Protein AF-A0A1V5P672-F1 (afdb_monomer_lite)

pLDDT: mean 89.92, std 11.61, range [42.56, 98.62]

Structure (mmCIF, N/CA/C/O backbone):
data_AF-A0A1V5P672-F1
#
_entry.id   AF-A0A1V5P672-F1
#
loop_
_atom_site.group_PDB
_atom_site.id
_atom_site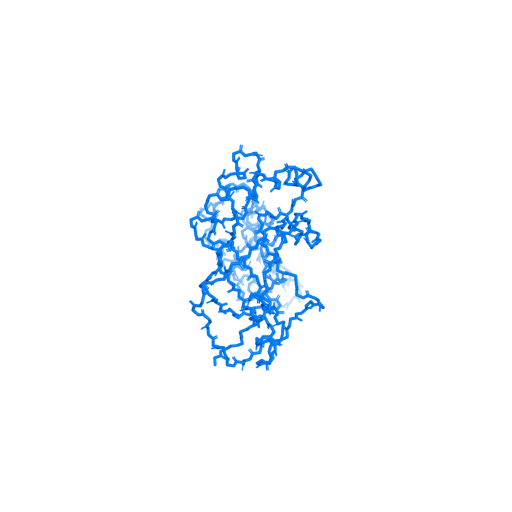.type_symbol
_atom_site.label_atom_id
_atom_site.label_alt_id
_atom_site.label_comp_id
_atom_site.label_asym_id
_atom_site.label_entity_id
_atom_site.label_seq_id
_atom_site.pdbx_PDB_ins_code
_atom_site.Cartn_x
_atom_site.Cartn_y
_atom_site.Cartn_z
_atom_site.occupancy
_atom_site.B_iso_or_equiv
_atom_site.auth_seq_id
_atom_site.auth_comp_id
_atom_site.auth_asym_id
_atom_site.auth_atom_id
_atom_site.pdbx_PDB_model_num
ATOM 1 N N . MET A 1 1 ? -20.962 0.393 -15.134 1.00 49.97 1 MET A N 1
ATOM 2 C CA . MET A 1 1 ? -19.644 0.880 -14.683 1.00 49.97 1 MET A CA 1
ATOM 3 C C . MET A 1 1 ? -18.644 -0.230 -14.950 1.00 49.97 1 MET A C 1
ATOM 5 O O . MET A 1 1 ? -19.051 -1.388 -14.843 1.00 49.97 1 MET A O 1
ATOM 9 N N . PRO A 1 2 ? -17.418 0.098 -15.375 1.00 63.59 2 PRO A N 1
ATOM 10 C CA . PRO A 1 2 ? -16.364 -0.897 -15.557 1.00 63.59 2 PRO A CA 1
ATOM 11 C C . PRO A 1 2 ? -16.120 -1.690 -14.263 1.00 63.59 2 PRO A C 1
ATOM 13 O O . PRO A 1 2 ? -16.612 -1.315 -13.194 1.00 63.59 2 PRO A O 1
ATOM 16 N N . GLY A 1 3 ? -15.475 -2.848 -14.391 1.00 71.88 3 GLY A N 1
ATOM 17 C CA . GLY A 1 3 ? -15.297 -3.801 -13.298 1.00 71.88 3 GLY A CA 1
ATOM 18 C C . GLY A 1 3 ? -14.615 -3.161 -12.094 1.00 71.88 3 GLY A C 1
ATOM 19 O O . GLY A 1 3 ? -13.577 -2.541 -12.256 1.00 71.88 3 GLY A O 1
ATOM 20 N N . GLN A 1 4 ? -15.192 -3.283 -10.899 1.00 82.50 4 GLN A N 1
ATOM 21 C CA . GLN A 1 4 ? -14.662 -2.675 -9.670 1.00 82.50 4 GLN A CA 1
ATOM 22 C C . GLN A 1 4 ? -14.189 -3.771 -8.718 1.00 82.50 4 GLN A C 1
ATOM 24 O O . GLN A 1 4 ? -14.826 -4.069 -7.710 1.00 82.50 4 GLN A O 1
ATOM 29 N N . GLY A 1 5 ? -13.095 -4.434 -9.080 1.00 89.00 5 GLY A N 1
ATOM 30 C CA . GLY A 1 5 ? -12.529 -5.534 -8.306 1.00 89.00 5 GLY A CA 1
ATOM 31 C C . GLY A 1 5 ? -11.848 -5.101 -7.009 1.00 89.00 5 GLY A C 1
ATOM 32 O O . GLY A 1 5 ? -11.608 -5.946 -6.151 1.00 89.00 5 GLY A O 1
ATOM 33 N N . TYR A 1 6 ? -11.531 -3.817 -6.835 1.00 91.94 6 TYR A N 1
ATOM 34 C CA . TYR A 1 6 ? -10.855 -3.316 -5.643 1.00 91.94 6 TYR A CA 1
ATOM 35 C C . TYR A 1 6 ? -11.743 -2.348 -4.879 1.00 91.94 6 TYR A C 1
ATOM 37 O O . TYR A 1 6 ? -12.205 -1.369 -5.453 1.00 91.94 6 TYR A O 1
ATOM 45 N N . ILE A 1 7 ? -11.963 -2.586 -3.585 1.00 95.06 7 ILE A N 1
ATOM 46 C CA . ILE A 1 7 ? -12.689 -1.655 -2.710 1.00 95.06 7 ILE A CA 1
ATOM 47 C C . ILE A 1 7 ? -11.913 -1.499 -1.413 1.00 95.06 7 ILE A C 1
ATOM 49 O O . ILE A 1 7 ? -11.515 -2.495 -0.806 1.00 95.06 7 ILE A O 1
ATOM 53 N N . ALA A 1 8 ? -11.722 -0.262 -0.962 1.00 96.19 8 ALA A N 1
ATOM 54 C CA . ALA A 1 8 ? -10.964 0.036 0.246 1.00 96.19 8 ALA A CA 1
ATOM 55 C C . ALA A 1 8 ? -11.477 1.286 0.977 1.00 96.19 8 ALA A C 1
ATOM 57 O O . ALA A 1 8 ? -12.165 2.135 0.410 1.00 96.19 8 ALA A O 1
ATOM 58 N N . LEU A 1 9 ? -11.102 1.407 2.253 1.00 97.88 9 LEU A N 1
ATOM 59 C CA . LEU A 1 9 ? -11.299 2.597 3.085 1.00 97.88 9 LEU A CA 1
ATOM 60 C C . LEU A 1 9 ? -9.962 3.289 3.338 1.00 97.88 9 LEU A C 1
ATOM 62 O O . LEU A 1 9 ? -8.970 2.627 3.642 1.00 97.88 9 LEU A O 1
ATOM 66 N N . LYS A 1 10 ? -9.929 4.622 3.296 1.00 97.75 10 LYS A N 1
ATOM 67 C CA . LYS A 1 10 ? -8.733 5.386 3.673 1.00 97.75 10 LYS A CA 1
ATOM 68 C C . LYS A 1 10 ? -8.661 5.581 5.180 1.00 97.75 10 LYS A C 1
ATOM 70 O O . LYS A 1 10 ? -9.678 5.827 5.827 1.00 97.75 10 LYS A O 1
ATOM 75 N N . LEU A 1 11 ? -7.448 5.536 5.725 1.00 98.38 11 LEU A N 1
ATOM 76 C CA . LEU A 1 11 ? -7.206 6.039 7.074 1.00 98.38 11 LEU A CA 1
ATOM 77 C C . LEU A 1 11 ? -7.380 7.566 7.080 1.00 98.38 11 LEU A C 1
ATOM 79 O O . LEU A 1 11 ? -7.003 8.248 6.122 1.00 98.38 11 LEU A O 1
ATOM 83 N N . ASN A 1 12 ? -7.926 8.121 8.162 1.00 97.75 12 ASN A N 1
ATOM 84 C CA . ASN A 1 12 ? -7.982 9.564 8.357 1.00 97.75 12 ASN A CA 1
ATOM 85 C C . ASN A 1 12 ? -6.589 10.189 8.156 1.00 97.75 12 ASN A C 1
ATOM 87 O O . ASN A 1 12 ? -5.623 9.793 8.806 1.00 97.75 12 ASN A O 1
ATOM 91 N N . LEU A 1 13 ? -6.484 11.190 7.277 1.00 96.94 13 LEU A N 1
ATOM 92 C CA . LEU A 1 13 ? -5.189 11.726 6.846 1.00 96.94 13 LEU A CA 1
ATOM 93 C C . LEU A 1 13 ? -4.355 12.310 7.998 1.00 96.94 13 LEU A C 1
ATOM 95 O O . LEU A 1 13 ? -3.130 12.215 7.973 1.00 96.94 13 LEU A O 1
ATOM 99 N N . SER A 1 14 ? -4.994 12.901 9.013 1.00 97.81 14 SER A N 1
ATOM 100 C CA . SER A 1 14 ? -4.284 13.415 10.190 1.00 97.81 14 SER A CA 1
ATOM 101 C C . SER A 1 14 ? -3.691 12.270 11.014 1.00 97.81 14 SER A C 1
ATOM 103 O O . SER A 1 14 ? -2.517 12.330 11.380 1.00 97.81 14 SER A O 1
ATOM 105 N N . GLN A 1 15 ? -4.451 11.187 11.216 1.00 98.38 15 GLN A N 1
ATOM 106 C CA . GLN A 1 15 ? -3.941 9.986 11.884 1.00 98.38 15 GLN A CA 1
ATOM 107 C C . GLN A 1 15 ? -2.844 9.295 11.069 1.00 98.38 15 GLN A C 1
ATOM 109 O O . GLN A 1 15 ? -1.840 8.886 11.642 1.00 98.38 15 GLN A O 1
ATOM 114 N N . ALA A 1 16 ? -2.993 9.214 9.744 1.00 98.38 16 ALA A N 1
ATOM 115 C CA . ALA A 1 16 ? -1.988 8.633 8.858 1.00 98.38 16 ALA A CA 1
ATOM 116 C C . ALA A 1 16 ? -0.650 9.388 8.938 1.00 98.38 16 ALA A C 1
ATOM 118 O O . ALA A 1 16 ? 0.400 8.766 9.090 1.00 98.38 16 ALA A O 1
ATOM 119 N N . LYS A 1 17 ? -0.688 10.730 8.913 1.00 98.50 17 LYS A N 1
ATOM 120 C CA . LYS A 1 17 ? 0.502 11.579 9.096 1.00 98.50 17 LYS A CA 1
ATOM 121 C C . LYS A 1 17 ? 1.123 11.388 10.478 1.00 98.50 17 LYS A C 1
ATOM 123 O O . LYS A 1 17 ? 2.316 11.126 10.573 1.00 98.50 17 LYS A O 1
ATOM 128 N N . ALA A 1 18 ? 0.314 11.435 11.537 1.00 98.56 18 ALA A N 1
ATOM 129 C CA . ALA A 1 18 ? 0.802 11.250 12.902 1.00 98.56 18 ALA A CA 1
ATOM 130 C C . ALA A 1 18 ? 1.446 9.868 13.114 1.00 98.56 18 ALA A C 1
ATOM 132 O O . ALA A 1 18 ? 2.481 9.767 13.773 1.00 98.56 18 ALA A O 1
ATOM 133 N N . LEU A 1 19 ? 0.860 8.808 12.545 1.00 98.62 19 LEU A N 1
ATOM 134 C CA . LEU A 1 19 ? 1.405 7.453 12.615 1.00 98.62 19 LEU A CA 1
ATOM 135 C C . LEU A 1 19 ? 2.725 7.359 11.850 1.00 98.62 19 LEU A C 1
ATOM 137 O O . LEU A 1 19 ? 3.704 6.848 12.389 1.00 98.62 19 LEU A O 1
ATOM 141 N N . HIS A 1 20 ? 2.765 7.881 10.624 1.00 98.56 20 HIS A N 1
ATOM 142 C CA . HIS A 1 20 ? 3.980 7.927 9.820 1.00 98.56 20 HIS A CA 1
ATOM 143 C C . HIS A 1 20 ? 5.114 8.662 10.552 1.00 98.56 20 HIS A C 1
ATOM 145 O O . HIS A 1 20 ? 6.205 8.115 10.700 1.00 98.56 20 HIS A O 1
ATOM 151 N N . ASP A 1 21 ? 4.847 9.857 11.084 1.00 98.44 21 ASP A N 1
ATOM 152 C CA . ASP A 1 21 ? 5.838 10.663 11.804 1.00 98.44 21 ASP A CA 1
ATOM 153 C C . ASP A 1 21 ? 6.314 9.981 13.088 1.00 98.44 21 ASP A C 1
ATOM 155 O O . ASP A 1 21 ? 7.500 10.026 13.420 1.00 98.44 21 ASP A O 1
ATOM 159 N N . PHE A 1 22 ? 5.403 9.329 13.816 1.00 98.56 22 PHE A N 1
ATOM 160 C CA . PHE A 1 22 ? 5.758 8.531 14.984 1.00 98.56 22 PHE A CA 1
ATOM 161 C C . PHE A 1 22 ? 6.713 7.395 14.605 1.00 98.56 22 PHE A C 1
ATOM 163 O O . PHE A 1 22 ? 7.740 7.222 15.261 1.00 98.56 22 PHE A O 1
ATOM 170 N N . LEU A 1 23 ? 6.419 6.645 13.543 1.00 98.25 23 LEU A N 1
ATOM 171 C CA . LEU A 1 23 ? 7.278 5.552 13.085 1.00 98.25 23 LEU A CA 1
ATOM 172 C C . LEU A 1 23 ? 8.631 6.075 12.579 1.00 98.25 23 LEU A C 1
ATOM 174 O O . LEU A 1 23 ? 9.671 5.543 12.964 1.00 98.25 23 LEU A O 1
ATOM 178 N N . ALA A 1 24 ? 8.650 7.162 11.810 1.00 97.31 24 ALA A N 1
ATOM 179 C CA . ALA A 1 24 ? 9.889 7.784 11.344 1.00 97.31 24 ALA A CA 1
ATOM 180 C C . ALA A 1 24 ? 10.785 8.226 12.518 1.00 97.31 24 ALA A C 1
ATOM 182 O O . ALA A 1 24 ? 11.977 7.921 12.539 1.00 97.31 24 ALA A O 1
ATOM 183 N N . LYS A 1 25 ? 10.205 8.847 13.557 1.00 97.94 25 LYS A N 1
ATOM 184 C CA . LYS A 1 25 ? 10.915 9.219 14.800 1.00 97.94 25 LYS A CA 1
ATOM 185 C C . LYS A 1 25 ? 11.451 8.021 15.588 1.00 97.94 25 LYS A C 1
ATOM 187 O O . LYS A 1 25 ? 12.353 8.189 16.400 1.00 97.94 25 LYS A O 1
ATOM 192 N N . ASN A 1 26 ? 10.903 6.829 15.363 1.00 97.31 26 ASN A N 1
ATOM 193 C CA . ASN A 1 26 ? 11.385 5.574 15.940 1.00 97.31 26 ASN A CA 1
ATOM 194 C C . ASN A 1 26 ? 12.272 4.786 14.950 1.00 97.31 26 ASN A C 1
ATOM 196 O O . ASN A 1 26 ? 12.390 3.568 15.068 1.00 97.31 26 ASN A O 1
ATOM 200 N N . ASN A 1 27 ? 12.920 5.479 14.004 1.00 95.62 27 ASN A N 1
ATOM 201 C CA . ASN A 1 27 ? 13.921 4.946 13.071 1.00 95.62 27 ASN A CA 1
ATOM 202 C C . ASN A 1 27 ? 13.400 3.890 12.082 1.00 95.62 27 ASN A C 1
ATOM 204 O O . ASN A 1 27 ? 14.163 3.041 11.621 1.00 95.62 27 ASN A O 1
ATOM 208 N N . PHE A 1 28 ? 12.115 3.937 11.721 1.00 95.62 28 PHE A N 1
ATOM 209 C CA . PHE A 1 28 ? 11.607 3.143 10.604 1.00 95.62 28 PHE A CA 1
ATOM 210 C C . PHE A 1 28 ? 11.793 3.882 9.274 1.00 95.62 28 PHE A C 1
ATOM 212 O O . PHE A 1 28 ? 11.445 5.053 9.142 1.00 95.62 28 PHE A O 1
ATOM 219 N N . SER A 1 29 ? 12.298 3.168 8.269 1.00 91.75 29 SER A N 1
ATOM 220 C CA . SER A 1 29 ? 12.437 3.633 6.884 1.00 91.75 29 SER A CA 1
ATOM 221 C C . SER A 1 29 ? 11.493 2.877 5.942 1.00 91.75 29 SER A C 1
ATOM 223 O O . SER A 1 29 ? 10.899 1.866 6.330 1.00 91.75 29 SER A O 1
ATOM 225 N N . ASN A 1 30 ? 11.363 3.330 4.689 1.00 89.06 30 ASN A N 1
ATOM 226 C CA . ASN A 1 30 ? 10.496 2.721 3.663 1.00 89.06 30 ASN A CA 1
ATOM 227 C C . ASN A 1 30 ? 9.037 2.549 4.130 1.00 89.06 30 ASN A C 1
ATOM 229 O O . ASN A 1 30 ? 8.396 1.525 3.878 1.00 89.06 30 ASN A O 1
ATOM 233 N N . LEU A 1 31 ? 8.541 3.544 4.867 1.00 94.50 31 LEU A N 1
ATOM 234 C CA . LEU A 1 31 ? 7.163 3.602 5.335 1.00 94.50 31 LEU A CA 1
ATOM 235 C C . LEU A 1 31 ? 6.214 3.871 4.165 1.00 94.50 31 LEU A C 1
ATOM 237 O O . LEU A 1 31 ? 6.568 4.526 3.183 1.00 94.50 31 LEU A O 1
ATOM 241 N N . ILE A 1 32 ? 4.988 3.371 4.279 1.00 92.62 32 ILE A N 1
ATOM 242 C CA . ILE A 1 32 ? 3.922 3.699 3.336 1.00 92.62 32 ILE A CA 1
ATOM 243 C C . ILE A 1 32 ? 3.535 5.164 3.540 1.00 92.62 32 ILE A C 1
ATOM 245 O O . ILE A 1 32 ? 3.297 5.596 4.666 1.00 92.62 32 ILE A O 1
ATOM 249 N N . ALA A 1 33 ? 3.467 5.921 2.445 1.00 93.81 33 ALA A N 1
ATOM 250 C CA . ALA A 1 33 ? 3.095 7.328 2.495 1.00 93.81 33 ALA A CA 1
ATOM 251 C C . ALA A 1 33 ? 1.674 7.510 3.079 1.00 93.81 33 ALA A C 1
ATOM 253 O O . ALA A 1 33 ? 0.786 6.709 2.755 1.00 93.81 33 ALA A O 1
ATOM 254 N N . PRO A 1 34 ? 1.421 8.540 3.912 1.00 96.38 34 PRO A N 1
ATOM 255 C CA . PRO A 1 34 ? 0.139 8.728 4.598 1.00 96.38 34 PRO A CA 1
ATOM 256 C C . PRO A 1 34 ? -1.102 8.662 3.693 1.00 96.38 34 PRO A C 1
ATOM 258 O O . PRO A 1 34 ? -2.104 8.049 4.048 1.00 96.38 34 PRO A O 1
ATOM 261 N N . GLU A 1 35 ? -1.044 9.246 2.498 1.00 93.81 35 GLU A N 1
ATOM 262 C CA . GLU A 1 35 ? -2.142 9.284 1.522 1.00 93.81 35 GLU A CA 1
ATOM 263 C C . GLU A 1 35 ? -2.450 7.929 0.862 1.00 93.81 35 GLU A C 1
ATOM 265 O O . GLU A 1 35 ? -3.528 7.748 0.273 1.00 93.81 35 GLU A O 1
ATOM 270 N N . LYS A 1 36 ? -1.508 6.985 0.979 1.00 93.31 36 LYS A N 1
ATOM 271 C CA . LYS A 1 36 ? -1.618 5.600 0.510 1.00 93.31 36 LYS A CA 1
ATOM 272 C C . LYS A 1 36 ? -2.037 4.636 1.619 1.00 93.31 36 LYS A C 1
ATOM 274 O O . LYS A 1 36 ? -2.241 3.465 1.322 1.00 93.31 36 LYS A O 1
ATOM 279 N N . MET A 1 37 ? -2.180 5.080 2.869 1.00 96.75 37 MET A N 1
ATOM 280 C CA . MET A 1 37 ? -2.642 4.228 3.967 1.00 96.75 37 MET A CA 1
ATOM 281 C C . MET A 1 37 ? -4.144 3.945 3.849 1.00 96.75 37 MET A C 1
ATOM 283 O O . MET A 1 37 ? -4.980 4.851 3.911 1.00 96.75 37 MET A O 1
ATOM 287 N N . HIS A 1 38 ? -4.486 2.672 3.687 1.00 96.94 38 HIS A N 1
ATOM 288 C CA . HIS A 1 38 ? -5.853 2.209 3.482 1.00 96.94 38 HIS A CA 1
ATOM 289 C C . HIS A 1 38 ? -6.059 0.813 4.078 1.00 96.94 38 HIS A C 1
ATOM 291 O O . HIS A 1 38 ? -5.100 0.111 4.400 1.00 96.94 38 HIS A O 1
ATOM 297 N N . MET A 1 39 ? -7.323 0.423 4.204 1.00 96.25 39 MET A N 1
ATOM 298 C CA . MET A 1 39 ? -7.758 -0.928 4.529 1.00 96.25 39 MET A CA 1
ATOM 299 C C . MET A 1 39 ? -8.553 -1.473 3.353 1.00 96.25 39 MET A C 1
ATOM 301 O O . MET A 1 39 ? -9.602 -0.929 3.003 1.00 96.25 39 MET A O 1
ATOM 305 N N . THR A 1 40 ? -8.046 -2.531 2.735 1.00 94.69 40 THR A N 1
ATOM 306 C CA . THR A 1 40 ? -8.745 -3.238 1.663 1.00 94.69 40 THR A CA 1
ATOM 307 C C . THR A 1 40 ? -9.970 -3.945 2.233 1.00 94.69 40 THR A C 1
ATOM 309 O O . THR A 1 40 ? -9.845 -4.681 3.204 1.00 94.69 40 THR A O 1
ATOM 312 N N . LEU A 1 41 ? -11.138 -3.737 1.627 1.00 94.81 41 LEU A N 1
ATOM 313 C CA . LEU A 1 41 ? -12.380 -4.452 1.929 1.00 94.81 41 LEU A CA 1
ATOM 314 C C . LEU A 1 41 ? -12.593 -5.599 0.946 1.00 94.81 41 LEU A C 1
ATOM 316 O O . LEU A 1 41 ? -12.852 -6.727 1.349 1.00 94.81 41 LEU A O 1
ATOM 320 N N . ILE A 1 42 ? -12.449 -5.321 -0.349 1.00 94.31 42 ILE A N 1
ATOM 321 C CA . ILE A 1 42 ? -12.626 -6.293 -1.427 1.00 94.31 42 ILE A CA 1
ATOM 322 C C . ILE A 1 42 ? -11.400 -6.262 -2.327 1.00 94.31 42 ILE A C 1
ATOM 324 O O . ILE A 1 42 ? -10.922 -5.202 -2.722 1.00 94.31 42 ILE A O 1
ATOM 328 N N . TYR A 1 43 ? -10.924 -7.459 -2.650 1.00 89.75 43 TYR A N 1
ATOM 329 C CA . TYR A 1 43 ? -9.989 -7.716 -3.729 1.00 89.75 43 TYR A CA 1
ATOM 330 C C . TYR A 1 43 ? -10.544 -8.910 -4.512 1.00 89.75 43 TYR A C 1
ATOM 332 O O . TYR A 1 43 ? -10.390 -10.064 -4.102 1.00 89.75 43 TYR A O 1
ATOM 340 N N . ASP A 1 44 ? -11.261 -8.616 -5.590 1.00 91.19 44 ASP A N 1
ATOM 341 C CA . ASP A 1 44 ? -11.971 -9.558 -6.450 1.00 91.19 44 ASP A CA 1
ATOM 342 C C . ASP A 1 44 ? -11.310 -9.621 -7.827 1.00 91.19 44 ASP A C 1
ATOM 344 O O . ASP A 1 44 ? -11.621 -8.833 -8.723 1.00 91.19 44 ASP A O 1
ATOM 348 N N . LYS A 1 45 ? -10.418 -10.598 -8.020 1.00 86.31 45 LYS A N 1
ATOM 349 C CA . LYS A 1 45 ? -9.679 -10.800 -9.280 1.00 86.31 45 LYS A CA 1
ATOM 350 C C . LYS A 1 45 ? -10.569 -10.988 -10.515 1.00 86.31 45 LYS A C 1
ATOM 352 O O . LYS A 1 45 ? -10.081 -10.898 -11.633 1.00 86.31 45 LYS A O 1
ATOM 357 N N . ARG A 1 46 ? -11.868 -11.259 -10.351 1.00 87.06 46 ARG A N 1
ATOM 358 C CA . ARG A 1 46 ? -12.806 -11.342 -11.484 1.00 87.06 46 ARG A CA 1
ATOM 359 C C . ARG A 1 46 ? -13.114 -9.968 -12.081 1.00 87.06 46 ARG A C 1
ATOM 361 O O . ARG A 1 46 ? -13.674 -9.909 -13.167 1.00 87.06 46 ARG A O 1
ATOM 368 N N . ASN A 1 47 ? -12.795 -8.896 -11.353 1.00 85.81 47 ASN A N 1
ATOM 369 C CA . ASN A 1 47 ? -13.112 -7.514 -11.685 1.00 85.81 47 ASN A CA 1
ATOM 370 C C . ASN A 1 47 ? -14.590 -7.336 -12.103 1.00 85.81 47 ASN A C 1
ATOM 372 O O . ASN A 1 47 ? -14.870 -6.910 -13.223 1.00 85.81 47 ASN A O 1
ATOM 376 N N . PRO A 1 48 ? -15.569 -7.726 -11.259 1.00 85.69 48 PRO A N 1
ATOM 377 C CA . PRO A 1 48 ? -16.953 -7.810 -11.699 1.00 85.69 48 PRO A CA 1
ATOM 378 C C . PRO A 1 48 ? -17.606 -6.424 -11.799 1.00 85.69 48 PRO A C 1
ATOM 380 O O . PRO A 1 48 ? -17.334 -5.516 -11.009 1.00 85.69 48 PRO A O 1
ATOM 383 N N . SER A 1 49 ? -18.543 -6.277 -12.733 1.00 85.81 49 SER A N 1
ATOM 384 C CA . SER A 1 49 ? -19.410 -5.097 -12.842 1.00 85.81 49 SER A CA 1
ATOM 385 C C . SER A 1 49 ? -20.609 -5.201 -11.891 1.00 85.81 49 SER A C 1
ATOM 387 O O . SER A 1 49 ? -21.755 -5.324 -12.321 1.00 85.81 49 SER A O 1
ATOM 389 N N . VAL A 1 50 ? -20.345 -5.174 -10.583 1.00 86.00 50 VAL A N 1
ATOM 390 C CA . VAL A 1 50 ? -21.381 -5.109 -9.536 1.00 86.00 50 VAL A CA 1
ATOM 391 C C . VAL A 1 50 ? -21.781 -3.648 -9.300 1.00 86.00 50 VAL A C 1
ATOM 393 O O . VAL A 1 50 ? -20.960 -2.740 -9.436 1.00 86.00 50 VAL A O 1
ATOM 396 N N . LYS A 1 51 ? -23.050 -3.390 -8.952 1.00 87.12 51 LYS A N 1
ATOM 397 C CA . LYS A 1 51 ? -23.501 -2.046 -8.563 1.00 87.12 51 LYS A CA 1
ATOM 398 C C . LYS A 1 51 ? -22.842 -1.654 -7.237 1.00 87.12 51 LYS A C 1
ATOM 400 O O . LYS A 1 51 ? -23.284 -2.067 -6.169 1.00 87.12 51 LYS A O 1
ATOM 405 N N . TYR A 1 52 ? -21.805 -0.833 -7.316 1.00 88.81 52 TYR A N 1
ATOM 406 C CA . TYR A 1 52 ? -21.136 -0.285 -6.146 1.00 88.81 52 TYR A CA 1
ATOM 407 C C . TYR A 1 52 ? -21.918 0.888 -5.548 1.00 88.81 52 TYR A C 1
ATOM 409 O O . TYR A 1 52 ? -22.138 1.911 -6.198 1.00 88.81 52 TYR A O 1
ATOM 417 N N . GLU A 1 53 ? -22.302 0.751 -4.281 1.00 90.19 53 GLU A N 1
ATOM 418 C CA . GLU A 1 53 ? -22.886 1.828 -3.482 1.00 90.19 53 GLU A CA 1
ATOM 419 C C . GLU A 1 53 ? -21.882 2.269 -2.427 1.00 90.19 53 GLU A C 1
ATOM 421 O O . GLU A 1 53 ? -21.726 1.611 -1.400 1.00 90.19 53 GLU A O 1
ATOM 426 N N . LYS A 1 54 ? -21.183 3.372 -2.698 1.00 92.25 54 LYS A N 1
ATOM 427 C CA . LYS A 1 54 ? -20.135 3.915 -1.831 1.00 92.25 54 LYS A CA 1
ATOM 428 C C . LYS A 1 54 ? -20.665 4.258 -0.438 1.00 92.25 54 LYS A C 1
ATOM 430 O O . LYS A 1 54 ? -21.607 5.038 -0.297 1.00 92.25 54 LYS A O 1
ATOM 435 N N . SER A 1 55 ? -19.989 3.756 0.590 1.00 93.19 55 SER A N 1
ATOM 436 C CA . SER A 1 55 ? -20.249 4.154 1.972 1.00 93.19 55 SER A CA 1
ATOM 437 C C . SER A 1 55 ? -19.738 5.570 2.263 1.00 93.19 55 SER A C 1
ATOM 439 O O . SER A 1 55 ? -18.609 5.932 1.917 1.00 93.19 55 SER A O 1
ATOM 441 N N . VAL A 1 56 ? -20.564 6.361 2.953 1.00 93.56 56 VAL A N 1
ATOM 442 C CA . VAL A 1 56 ? -20.211 7.689 3.495 1.00 93.56 56 VAL A CA 1
ATOM 443 C C . VAL A 1 56 ? -19.886 7.649 4.992 1.00 93.56 56 VAL A C 1
ATOM 445 O O . VAL A 1 56 ? -19.580 8.679 5.591 1.00 93.56 56 VAL A O 1
ATOM 448 N N . ASN A 1 57 ? -19.950 6.466 5.606 1.00 94.12 57 ASN A N 1
ATOM 449 C CA . ASN A 1 57 ? -19.740 6.304 7.038 1.00 94.12 57 ASN A CA 1
ATOM 450 C C . ASN A 1 57 ? -18.258 6.433 7.411 1.00 94.12 57 ASN A C 1
ATOM 452 O O . ASN A 1 57 ? -17.355 6.114 6.634 1.00 94.12 57 ASN A O 1
ATOM 456 N N . ALA A 1 58 ? -18.024 6.855 8.651 1.00 96.75 58 ALA A N 1
ATOM 457 C CA . ALA A 1 58 ? -16.733 6.728 9.307 1.00 96.75 58 ALA A CA 1
ATOM 458 C C . ALA A 1 58 ? -16.757 5.518 10.248 1.00 96.75 58 ALA A C 1
ATOM 460 O O . ALA A 1 58 ? -17.684 5.347 11.039 1.00 96.75 58 ALA A O 1
ATOM 461 N N . TYR A 1 59 ? -15.717 4.698 10.174 1.00 97.94 59 TYR A N 1
ATOM 462 C CA . TYR A 1 59 ? -15.582 3.453 10.913 1.00 97.94 59 TYR A CA 1
ATOM 463 C C . TYR A 1 59 ? -14.447 3.556 11.923 1.00 97.94 59 TYR A C 1
ATOM 465 O O . TYR A 1 59 ? -13.398 4.131 11.633 1.00 97.94 59 TYR A O 1
ATOM 473 N N . LYS A 1 60 ? -14.654 2.973 13.104 1.00 98.06 60 LYS A N 1
ATOM 474 C CA . LYS A 1 60 ? -13.623 2.844 14.135 1.00 98.06 60 LYS A CA 1
ATOM 475 C C . LYS A 1 60 ? -13.026 1.446 14.102 1.00 98.06 60 LYS A C 1
ATOM 477 O O . LYS A 1 60 ? -13.746 0.472 13.880 1.00 98.06 60 LYS A O 1
ATOM 482 N N . ALA A 1 61 ? -11.726 1.370 14.341 1.00 98.25 61 ALA A N 1
ATOM 483 C CA . ALA A 1 61 ? -10.996 0.121 14.432 1.00 98.25 61 ALA A CA 1
ATOM 484 C C . ALA A 1 61 ? -9.900 0.223 15.498 1.00 98.25 61 ALA A C 1
ATOM 486 O O . ALA A 1 61 ? -9.152 1.200 15.527 1.00 98.25 61 ALA A O 1
ATOM 487 N N . ASP A 1 62 ? -9.783 -0.790 16.349 1.00 97.69 62 ASP A N 1
ATOM 488 C CA . ASP A 1 62 ? -8.824 -0.796 17.458 1.00 97.69 62 ASP A CA 1
ATOM 489 C C . ASP A 1 62 ? -7.633 -1.694 17.135 1.00 97.69 62 ASP A C 1
ATOM 491 O O . ASP A 1 62 ? -7.788 -2.733 16.494 1.00 97.69 62 ASP A O 1
ATOM 495 N N . LEU A 1 63 ? -6.434 -1.339 17.606 1.00 98.31 63 LEU A N 1
ATOM 496 C CA . LEU A 1 63 ? -5.264 -2.202 17.434 1.00 98.31 63 LEU A CA 1
ATOM 497 C C . LEU A 1 63 ? -5.477 -3.547 18.145 1.00 98.31 63 LEU A C 1
ATOM 499 O O . LEU A 1 63 ? -5.597 -3.592 19.373 1.00 98.31 63 LEU A O 1
ATOM 503 N N . LYS A 1 64 ? -5.464 -4.638 17.373 1.00 97.75 64 LYS A N 1
ATOM 504 C CA . LYS A 1 64 ? -5.537 -6.017 17.873 1.00 97.75 64 LYS A CA 1
ATOM 505 C C . LYS A 1 64 ? -4.146 -6.627 18.006 1.00 97.75 64 LYS A C 1
ATOM 507 O O . LYS A 1 64 ? -3.805 -7.142 19.067 1.00 97.75 64 LYS A O 1
ATOM 512 N N . ALA A 1 65 ? -3.346 -6.562 16.945 1.00 97.75 65 ALA A N 1
ATOM 513 C CA . ALA A 1 65 ? -2.001 -7.129 16.917 1.00 97.75 65 ALA A CA 1
ATOM 514 C C . ALA A 1 65 ? -1.116 -6.424 15.881 1.00 97.75 65 ALA A C 1
ATOM 516 O O . ALA A 1 65 ? -1.598 -5.702 15.012 1.00 97.75 65 ALA A O 1
ATOM 517 N N . ILE A 1 66 ? 0.192 -6.665 15.958 1.00 98.31 66 ILE A N 1
ATOM 518 C CA . ILE A 1 66 ? 1.160 -6.247 14.940 1.00 98.31 66 ILE A CA 1
ATOM 519 C C . ILE A 1 66 ? 1.865 -7.500 14.437 1.00 98.31 66 ILE A C 1
ATOM 521 O O . ILE A 1 66 ? 2.430 -8.263 15.228 1.00 98.31 66 ILE A O 1
ATOM 525 N N . LYS A 1 67 ? 1.827 -7.714 13.122 1.00 96.19 67 LYS A N 1
ATOM 526 C CA . LYS A 1 67 ? 2.423 -8.886 12.472 1.00 96.19 67 LYS A CA 1
ATOM 527 C C . LYS A 1 67 ? 2.894 -8.561 11.058 1.00 96.19 67 LYS A C 1
ATOM 529 O O . LYS A 1 67 ? 2.606 -7.493 10.524 1.00 96.19 67 LYS A O 1
ATOM 534 N N . ALA A 1 68 ? 3.628 -9.491 10.456 1.00 95.00 68 ALA A N 1
ATOM 535 C CA . ALA A 1 68 ? 3.873 -9.472 9.022 1.00 95.00 68 ALA A CA 1
ATOM 536 C C . ALA A 1 68 ? 2.763 -10.241 8.295 1.00 95.00 68 ALA A C 1
ATOM 538 O O . ALA A 1 68 ? 2.354 -11.306 8.759 1.00 95.00 68 ALA A O 1
ATOM 539 N N . LEU A 1 69 ? 2.319 -9.728 7.151 1.00 89.75 69 LEU A N 1
ATOM 540 C CA . LEU A 1 69 ? 1.471 -10.443 6.195 1.00 89.75 69 LEU A CA 1
ATOM 541 C C . LEU A 1 69 ? 2.155 -10.486 4.828 1.00 89.75 69 LEU A C 1
ATOM 543 O O . LEU A 1 69 ? 2.972 -9.622 4.517 1.00 89.75 69 LEU A O 1
ATOM 547 N N . GLY A 1 70 ? 1.833 -11.497 4.021 1.00 85.56 70 GLY A N 1
ATOM 548 C CA . GLY A 1 70 ? 2.426 -11.696 2.698 1.00 85.56 70 GLY A CA 1
ATOM 549 C C . GLY A 1 70 ? 3.855 -12.255 2.717 1.00 85.56 70 GLY A C 1
ATOM 550 O O . GLY A 1 70 ? 4.468 -12.491 3.765 1.00 85.56 70 GLY A O 1
ATOM 551 N N . THR A 1 71 ? 4.394 -12.481 1.522 1.00 81.62 71 THR A N 1
ATOM 552 C CA . THR A 1 71 ? 5.713 -13.085 1.290 1.00 81.62 71 THR A CA 1
ATOM 553 C C . THR A 1 71 ? 6.469 -12.343 0.185 1.00 81.62 71 THR A C 1
ATOM 555 O O . THR A 1 71 ? 5.884 -11.598 -0.602 1.00 81.62 71 THR A O 1
ATOM 558 N N . GLY A 1 72 ? 7.796 -12.513 0.140 1.00 82.88 72 GLY A N 1
ATOM 559 C CA . GLY A 1 72 ? 8.650 -11.922 -0.894 1.00 82.88 72 GLY A CA 1
ATOM 560 C C . GLY A 1 72 ? 8.478 -10.405 -1.020 1.00 82.88 72 GLY A C 1
ATOM 561 O O . GLY A 1 72 ? 8.547 -9.675 -0.030 1.00 82.88 72 GLY A O 1
ATOM 562 N N . ASN A 1 73 ? 8.222 -9.935 -2.245 1.00 75.50 73 ASN A N 1
ATOM 563 C CA . ASN A 1 73 ? 8.022 -8.512 -2.536 1.00 75.50 73 ASN A CA 1
ATOM 564 C C . ASN A 1 73 ? 6.750 -7.918 -1.912 1.00 75.50 73 ASN A C 1
ATOM 566 O O . ASN A 1 73 ? 6.693 -6.706 -1.718 1.00 75.50 73 ASN A O 1
ATOM 570 N N . TRP A 1 74 ? 5.780 -8.763 -1.563 1.00 77.38 74 TRP A N 1
ATOM 571 C CA . TRP A 1 74 ? 4.475 -8.377 -1.022 1.00 77.38 74 TRP A CA 1
ATOM 572 C C . TRP A 1 74 ? 4.389 -8.538 0.496 1.00 77.38 74 TRP A C 1
ATOM 574 O O . TRP A 1 74 ? 3.324 -8.362 1.084 1.00 77.38 74 TRP A O 1
ATOM 584 N N . ARG A 1 75 ? 5.506 -8.871 1.155 1.00 88.25 75 ARG A N 1
ATOM 585 C CA . ARG A 1 75 ? 5.572 -8.901 2.616 1.00 88.25 75 ARG A CA 1
ATOM 586 C C . ARG A 1 75 ? 5.412 -7.481 3.156 1.00 88.25 75 ARG A C 1
ATOM 588 O O . ARG A 1 75 ? 6.189 -6.595 2.800 1.00 88.25 75 ARG A O 1
ATOM 595 N N . ALA A 1 76 ? 4.455 -7.271 4.048 1.00 92.88 76 ALA A N 1
ATOM 596 C CA . ALA A 1 76 ? 4.190 -5.991 4.688 1.00 92.88 76 ALA A CA 1
ATOM 597 C C . ALA A 1 76 ? 4.125 -6.141 6.209 1.00 92.88 76 ALA A C 1
ATOM 599 O O . ALA A 1 76 ? 3.662 -7.159 6.725 1.00 92.88 76 ALA A O 1
ATOM 600 N N . ALA A 1 77 ? 4.580 -5.117 6.928 1.00 97.25 77 ALA A N 1
ATOM 601 C CA . ALA A 1 77 ? 4.282 -4.966 8.343 1.00 97.25 77 ALA A CA 1
ATOM 602 C C . ALA A 1 77 ? 2.899 -4.334 8.455 1.00 97.25 77 ALA A C 1
ATOM 604 O O . ALA A 1 77 ? 2.641 -3.300 7.826 1.00 97.25 77 ALA A O 1
ATOM 605 N N . VAL A 1 78 ? 2.027 -4.958 9.242 1.00 97.44 78 VAL A N 1
ATOM 606 C CA . VAL A 1 78 ? 0.632 -4.548 9.356 1.00 97.44 78 VAL A CA 1
ATOM 607 C C . VAL A 1 78 ? 0.220 -4.358 10.807 1.00 97.44 78 VAL A C 1
ATOM 609 O O . VAL A 1 78 ? 0.674 -5.072 11.708 1.00 97.44 78 VAL A O 1
ATOM 612 N N . LEU A 1 79 ? -0.693 -3.415 11.010 1.00 98.44 79 LEU A N 1
ATOM 613 C CA . LEU A 1 79 ? -1.539 -3.353 12.191 1.00 98.44 79 LEU A CA 1
ATOM 614 C C . LEU A 1 79 ? -2.780 -4.198 11.894 1.00 98.44 79 LEU A C 1
ATOM 616 O O . LEU A 1 79 ? -3.577 -3.826 11.038 1.00 98.44 79 LEU A O 1
ATOM 620 N N . GLU A 1 80 ? -2.932 -5.342 12.556 1.00 97.81 80 GLU A N 1
ATOM 621 C CA . GLU A 1 80 ? -4.196 -6.081 12.559 1.00 97.81 80 GLU A CA 1
ATOM 622 C C . GLU A 1 80 ? -5.165 -5.372 13.503 1.00 97.81 80 GLU A C 1
ATOM 624 O O . GLU A 1 80 ? -4.793 -5.001 14.624 1.00 97.81 80 GLU A O 1
ATOM 629 N N . LEU A 1 81 ? -6.403 -5.188 13.057 1.00 98.19 81 LEU A N 1
ATOM 630 C CA . LEU A 1 81 ? -7.379 -4.355 13.739 1.00 98.19 81 LEU A CA 1
ATOM 631 C C . LEU A 1 81 ? -8.627 -5.152 14.126 1.00 98.19 81 LEU A C 1
ATOM 633 O O . LEU A 1 81 ? -9.092 -6.020 13.392 1.00 98.19 81 LEU A O 1
ATOM 637 N N . ASN A 1 82 ? -9.198 -4.821 15.281 1.00 97.81 82 ASN A N 1
ATOM 638 C CA . ASN A 1 82 ? -10.559 -5.199 15.629 1.00 97.81 82 ASN A CA 1
ATOM 639 C C . ASN A 1 82 ? -11.520 -4.169 15.021 1.00 97.81 82 ASN A C 1
ATOM 641 O O . ASN A 1 82 ? -11.521 -3.012 15.441 1.00 97.81 82 ASN A O 1
ATOM 645 N N . ALA A 1 83 ? -12.299 -4.568 14.015 1.00 97.44 83 ALA A N 1
ATOM 646 C CA . ALA A 1 83 ? -13.127 -3.654 13.229 1.00 97.44 83 ALA A CA 1
ATOM 647 C C . ALA A 1 83 ? -14.491 -4.281 12.866 1.00 97.44 83 ALA A C 1
ATOM 649 O O . ALA A 1 83 ? -14.718 -4.650 11.708 1.00 97.44 83 ALA A O 1
ATOM 650 N N . PRO A 1 84 ? -15.419 -4.423 13.832 1.00 97.06 84 PRO A N 1
ATOM 651 C CA . PRO A 1 84 ? -16.683 -5.133 13.619 1.00 97.06 84 PRO A CA 1
ATOM 652 C C . PRO A 1 84 ? -17.571 -4.472 12.555 1.00 97.06 84 PRO A C 1
ATOM 654 O O . PRO A 1 84 ? -18.095 -5.154 11.681 1.00 97.06 84 PRO A O 1
ATOM 657 N N . GLU A 1 85 ? -17.689 -3.142 12.559 1.00 97.69 85 GLU A N 1
ATOM 658 C CA . GLU A 1 85 ? -18.510 -2.424 11.570 1.00 97.69 85 GLU A CA 1
ATOM 659 C C . GLU A 1 85 ? -17.895 -2.438 10.162 1.00 97.69 85 GLU A C 1
ATOM 661 O O . GLU A 1 85 ? -18.619 -2.427 9.168 1.00 97.69 85 GLU A O 1
ATOM 666 N N . ILE A 1 86 ? -16.562 -2.516 10.062 1.00 97.44 86 ILE A N 1
ATOM 667 C CA . ILE A 1 86 ? -15.879 -2.700 8.774 1.00 97.44 86 ILE A CA 1
ATOM 668 C C . ILE A 1 86 ? -16.095 -4.128 8.258 1.00 97.44 86 ILE A C 1
ATOM 670 O O . ILE A 1 86 ? -16.320 -4.319 7.068 1.00 97.44 86 ILE A O 1
ATOM 674 N N . SER A 1 87 ? -16.097 -5.118 9.153 1.00 96.62 87 SER A N 1
ATOM 675 C CA . SER A 1 87 ? -16.376 -6.518 8.801 1.00 96.62 87 SER A CA 1
ATOM 676 C C . SER A 1 87 ? -17.807 -6.682 8.279 1.00 96.62 87 SER A C 1
ATOM 678 O O . SER A 1 87 ? -18.002 -7.226 7.201 1.00 96.62 87 SER A O 1
ATOM 680 N N . LYS A 1 88 ? -18.800 -6.055 8.927 1.00 96.88 88 LYS A N 1
ATOM 681 C CA . LYS A 1 88 ? -20.175 -5.997 8.391 1.00 96.88 88 LYS A CA 1
ATOM 682 C C . LYS A 1 88 ? -20.243 -5.344 7.009 1.00 96.88 88 LYS A C 1
ATOM 684 O O . LYS A 1 88 ? -21.035 -5.757 6.164 1.00 96.88 88 LYS A O 1
ATOM 689 N N . ARG A 1 89 ? -19.434 -4.304 6.765 1.00 97.00 89 ARG A N 1
ATOM 690 C CA . ARG A 1 89 ? -19.366 -3.660 5.446 1.00 97.00 89 ARG A CA 1
ATOM 691 C C . ARG A 1 89 ? -18.777 -4.600 4.394 1.00 97.00 89 ARG A C 1
ATOM 693 O O . ARG A 1 89 ? -19.307 -4.650 3.288 1.00 97.00 89 ARG A O 1
ATOM 700 N N . HIS A 1 90 ? -17.734 -5.350 4.739 1.00 96.00 90 HIS A N 1
ATOM 701 C CA . HIS A 1 90 ? -17.199 -6.414 3.893 1.00 96.00 90 HIS A CA 1
ATOM 702 C C . HIS A 1 90 ? -18.278 -7.456 3.555 1.00 96.00 90 HIS A C 1
ATOM 704 O O . HIS A 1 90 ? -18.518 -7.710 2.376 1.00 96.00 90 HIS A O 1
ATOM 710 N N . ASP A 1 91 ? -19.003 -7.967 4.553 1.00 95.56 91 ASP A N 1
ATOM 711 C CA . ASP A 1 91 ? -20.067 -8.965 4.355 1.00 95.56 91 ASP A CA 1
ATOM 712 C C . ASP A 1 9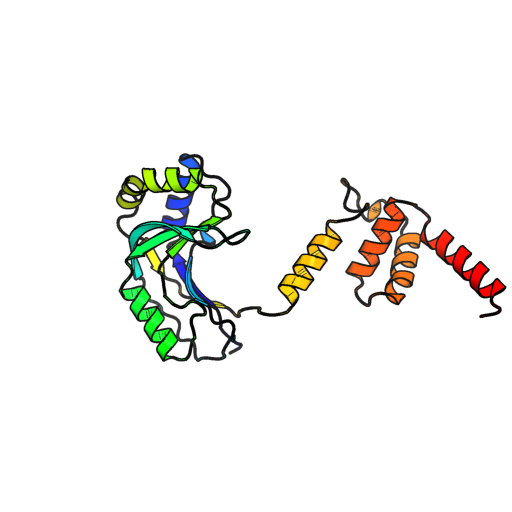1 ? -21.199 -8.443 3.457 1.00 95.56 91 ASP A C 1
ATOM 714 O O . ASP A 1 91 ? -21.729 -9.169 2.611 1.00 95.56 91 ASP A O 1
ATOM 718 N N . ALA A 1 92 ? -21.550 -7.160 3.594 1.00 95.56 92 ALA A N 1
ATOM 719 C CA . ALA A 1 92 ? -22.533 -6.507 2.734 1.00 95.56 92 ALA A CA 1
ATOM 720 C C . ALA A 1 92 ? -22.058 -6.415 1.274 1.00 95.56 92 ALA A C 1
ATOM 722 O O . ALA A 1 92 ? -22.856 -6.622 0.360 1.00 95.56 92 ALA A O 1
ATOM 723 N N . LEU A 1 93 ? -20.769 -6.143 1.039 1.00 95.06 93 LEU A N 1
ATOM 724 C CA . LEU A 1 93 ? -20.185 -6.155 -0.307 1.00 95.06 93 LEU A CA 1
ATOM 725 C C . LEU A 1 93 ? -20.176 -7.579 -0.884 1.00 95.06 93 LEU A C 1
ATOM 727 O O . LEU A 1 93 ? -20.587 -7.781 -2.025 1.00 95.06 93 LEU A O 1
ATOM 731 N N . VAL A 1 94 ? -19.796 -8.586 -0.096 1.00 93.50 94 VAL A N 1
ATOM 732 C CA . VAL A 1 94 ? -19.864 -9.991 -0.534 1.00 93.50 94 VAL A CA 1
ATOM 733 C C . VAL A 1 94 ? -21.301 -10.383 -0.898 1.00 93.50 94 VAL A C 1
ATOM 735 O O . VAL A 1 94 ? -21.542 -10.934 -1.971 1.00 93.50 94 VAL A O 1
ATOM 738 N N . SER A 1 95 ? -22.277 -9.997 -0.071 1.00 93.31 95 SER A N 1
ATOM 739 C CA . SER A 1 95 ? -23.708 -10.230 -0.326 1.00 93.31 95 SER A CA 1
ATOM 740 C C . SER A 1 95 ? -24.222 -9.511 -1.581 1.00 93.31 95 SER A C 1
ATOM 742 O O . SER A 1 95 ? -25.160 -9.982 -2.219 1.00 93.31 95 SER A O 1
ATOM 744 N N . ALA A 1 96 ? -23.597 -8.393 -1.965 1.00 92.31 96 ALA A N 1
ATOM 745 C CA . ALA A 1 96 ? -23.901 -7.671 -3.200 1.00 92.31 96 ALA A CA 1
ATOM 746 C C . ALA A 1 96 ? -23.315 -8.337 -4.465 1.00 92.31 96 ALA A C 1
ATOM 748 O O . ALA A 1 96 ? -23.627 -7.905 -5.574 1.00 92.31 96 ALA A O 1
ATOM 749 N N . GLY A 1 97 ? -22.493 -9.386 -4.322 1.00 92.50 97 GLY A N 1
ATOM 750 C CA . GLY A 1 97 ? -21.959 -10.188 -5.432 1.00 92.50 97 GLY A CA 1
ATOM 751 C C . GLY A 1 97 ? -20.438 -10.127 -5.612 1.00 92.50 97 GLY A C 1
ATOM 752 O O . GLY A 1 97 ? -19.898 -10.792 -6.507 1.00 92.50 97 GLY A O 1
ATOM 753 N N . TYR A 1 98 ? -19.728 -9.366 -4.773 1.00 92.81 98 TYR A N 1
ATOM 754 C CA . TYR A 1 98 ? -18.264 -9.368 -4.760 1.00 92.81 98 TYR A CA 1
ATOM 755 C C . TYR A 1 98 ? -17.708 -10.667 -4.158 1.00 92.81 98 TYR A C 1
ATOM 757 O O . TYR A 1 98 ? -18.340 -11.317 -3.328 1.00 92.81 98 TYR A O 1
ATOM 765 N N . LYS A 1 99 ? -16.489 -11.036 -4.552 1.00 90.38 99 LYS A N 1
ATOM 766 C CA . LYS A 1 99 ? -15.722 -12.137 -3.962 1.00 90.38 99 LYS A CA 1
ATOM 767 C C . LYS A 1 99 ? -14.413 -11.595 -3.412 1.00 90.38 99 LYS A C 1
ATOM 769 O O . LYS A 1 99 ? -13.647 -10.965 -4.132 1.00 90.38 99 LYS A O 1
ATOM 774 N N . HIS A 1 100 ? -14.120 -11.883 -2.152 1.00 87.88 100 HIS A N 1
ATOM 775 C CA . HIS A 1 100 ? -12.787 -11.651 -1.614 1.00 87.88 100 HIS A CA 1
ATOM 776 C C . HIS A 1 100 ? -11.880 -12.815 -2.017 1.00 87.88 100 HIS A C 1
ATOM 778 O O . HIS A 1 100 ? -12.241 -13.976 -1.844 1.00 87.88 100 HIS A O 1
ATOM 784 N N . SER A 1 101 ? -10.727 -12.526 -2.619 1.00 80.00 101 SER A N 1
ATOM 785 C CA . SER A 1 101 ? -9.850 -13.576 -3.166 1.00 80.00 101 SER A CA 1
ATOM 786 C C . SER A 1 101 ? -9.029 -14.323 -2.104 1.00 80.00 101 SER A C 1
ATOM 788 O O . SER A 1 101 ? -8.245 -15.193 -2.472 1.00 80.00 101 SER A O 1
ATOM 790 N N . TYR A 1 102 ? -9.185 -13.978 -0.825 1.00 74.00 102 TYR A N 1
ATOM 791 C CA . TYR A 1 102 ? -8.564 -14.651 0.316 1.00 74.00 102 TYR A CA 1
ATOM 792 C C . TYR A 1 102 ? -9.654 -15.289 1.181 1.00 74.00 102 TYR A C 1
ATOM 794 O O . TYR A 1 102 ? -10.756 -14.747 1.254 1.00 74.00 102 TYR A O 1
ATOM 802 N N . ASP A 1 103 ? -9.340 -16.417 1.819 1.00 68.56 103 ASP A N 1
ATOM 803 C CA . ASP A 1 103 ? -10.337 -17.242 2.516 1.00 68.56 103 ASP A CA 1
ATOM 804 C C . ASP A 1 103 ? -10.969 -16.526 3.722 1.00 68.56 103 ASP A C 1
ATOM 806 O O . ASP A 1 103 ? -12.178 -16.617 3.913 1.00 68.56 103 ASP A O 1
ATOM 810 N N . ASP A 1 104 ? -10.179 -15.742 4.468 1.00 82.44 104 ASP A N 1
ATOM 811 C CA . ASP A 1 104 ? -10.641 -14.974 5.627 1.00 82.44 104 ASP A CA 1
ATOM 812 C C . ASP A 1 104 ? -10.400 -13.470 5.447 1.00 82.44 104 ASP A C 1
ATOM 814 O O . ASP A 1 104 ? -9.291 -13.022 5.128 1.00 82.44 104 ASP A O 1
ATOM 818 N N . PHE A 1 105 ? -11.422 -12.663 5.742 1.00 89.88 105 PHE A N 1
ATOM 819 C CA . PHE A 1 105 ? -11.260 -11.218 5.855 1.00 89.88 105 PHE A CA 1
ATOM 820 C C . PHE A 1 105 ? -10.543 -10.864 7.162 1.00 89.88 105 PHE A C 1
ATOM 822 O O . PHE A 1 105 ? -11.099 -10.970 8.255 1.00 89.88 105 PHE A O 1
ATOM 829 N N . VAL A 1 106 ? -9.297 -10.404 7.048 1.00 92.12 106 VAL A N 1
ATOM 830 C CA . VAL A 1 106 ? -8.509 -9.899 8.179 1.00 92.12 106 VAL A CA 1
ATOM 831 C C . VAL A 1 106 ? -8.420 -8.378 8.070 1.00 92.12 106 VAL A C 1
ATOM 833 O O . VAL A 1 106 ? -7.659 -7.891 7.232 1.00 92.12 106 VAL A O 1
ATOM 836 N N . PRO A 1 107 ? -9.129 -7.597 8.907 1.00 95.44 107 PRO A N 1
ATOM 837 C CA . PRO A 1 107 ? -8.995 -6.145 8.911 1.00 95.44 107 PRO A CA 1
ATOM 838 C C . PRO A 1 107 ? -7.567 -5.752 9.292 1.00 95.44 107 PRO A C 1
ATOM 840 O O . PRO A 1 107 ? -7.097 -6.036 10.398 1.00 95.44 107 PRO A O 1
ATOM 843 N N . HIS A 1 108 ? -6.853 -5.111 8.373 1.00 97.06 108 HIS A N 1
ATOM 844 C CA . HIS A 1 108 ? -5.473 -4.712 8.607 1.00 97.06 108 HIS A CA 1
ATOM 845 C C . HIS A 1 108 ? -5.112 -3.412 7.892 1.00 97.06 108 HIS A C 1
ATOM 847 O O . HIS A 1 108 ? -5.690 -3.056 6.867 1.00 97.06 108 HIS A O 1
ATOM 853 N N . LEU A 1 109 ? -4.123 -2.715 8.447 1.00 97.75 109 LEU A N 1
ATOM 854 C CA . LEU A 1 109 ? -3.487 -1.548 7.850 1.00 97.75 109 LEU A CA 1
ATOM 855 C C . LEU A 1 109 ? -2.009 -1.849 7.617 1.00 97.75 109 LEU A C 1
ATOM 857 O O . LEU A 1 109 ? -1.255 -2.038 8.572 1.00 97.75 109 LEU A O 1
ATOM 861 N N . SER A 1 110 ? -1.584 -1.843 6.358 1.00 96.50 110 SER A N 1
ATOM 862 C CA . SER A 1 110 ? -0.167 -1.910 6.002 1.00 96.50 110 SER A CA 1
ATOM 863 C C . SER A 1 110 ? 0.521 -0.581 6.302 1.00 96.50 110 SER A C 1
ATOM 865 O O . SER A 1 110 ? 0.012 0.482 5.947 1.00 96.50 110 SER A O 1
ATOM 867 N N . ILE A 1 111 ? 1.700 -0.641 6.926 1.00 96.62 111 ILE A N 1
ATOM 868 C CA . ILE A 1 111 ? 2.481 0.554 7.303 1.00 96.62 111 ILE A CA 1
ATOM 869 C C . ILE A 1 111 ? 3.886 0.582 6.690 1.00 96.62 111 ILE A C 1
ATOM 871 O O . ILE A 1 111 ? 4.473 1.654 6.556 1.00 96.62 111 ILE A O 1
ATOM 875 N N . LYS A 1 112 ? 4.428 -0.574 6.288 1.00 94.06 112 LYS A N 1
ATOM 876 C CA . LYS A 1 112 ? 5.761 -0.709 5.679 1.00 94.06 112 LYS A CA 1
ATOM 877 C C . LYS A 1 112 ? 5.819 -1.942 4.787 1.00 94.06 112 LYS A C 1
ATOM 879 O O . LYS A 1 112 ? 5.371 -3.010 5.200 1.00 94.06 112 LYS A O 1
ATOM 884 N N . TYR A 1 113 ? 6.427 -1.811 3.610 1.00 90.19 113 TYR A N 1
ATOM 885 C CA . TYR A 1 113 ? 6.734 -2.946 2.738 1.00 90.19 113 TYR A CA 1
ATOM 886 C C . TYR A 1 113 ? 8.130 -3.500 3.016 1.00 90.19 113 TYR A C 1
ATOM 888 O O . TYR A 1 113 ? 9.032 -2.772 3.435 1.00 90.19 113 TYR A O 1
ATOM 896 N N . LYS A 1 114 ? 8.292 -4.799 2.759 1.00 91.75 114 LYS A N 1
ATOM 897 C CA . LYS A 1 114 ? 9.527 -5.567 2.950 1.00 91.75 114 LYS A CA 1
ATOM 898 C C . LYS A 1 114 ? 10.142 -5.381 4.352 1.00 91.75 114 LYS A C 1
ATOM 900 O O . LYS A 1 114 ? 11.315 -5.022 4.444 1.00 91.75 114 LYS A O 1
ATOM 905 N N . PRO A 1 115 ? 9.376 -5.576 5.446 1.00 94.69 115 PRO A N 1
ATOM 906 C CA . PRO A 1 115 ? 9.955 -5.553 6.783 1.00 94.69 115 PRO A CA 1
ATOM 907 C C . PRO A 1 115 ? 10.872 -6.761 6.990 1.00 94.69 115 PRO A C 1
ATOM 909 O O . PRO A 1 115 ? 10.540 -7.882 6.580 1.00 94.69 115 PRO A O 1
ATOM 912 N N . ASP A 1 116 ? 11.983 -6.543 7.684 1.00 93.31 116 ASP A N 1
ATOM 913 C CA . ASP A 1 116 ? 12.757 -7.641 8.256 1.00 93.31 116 ASP A CA 1
ATOM 914 C C . ASP A 1 116 ? 12.147 -8.102 9.600 1.00 93.31 116 ASP A C 1
ATOM 916 O O . ASP A 1 116 ? 11.153 -7.558 10.093 1.00 93.31 116 ASP A O 1
ATOM 920 N N . ASN A 1 117 ? 12.704 -9.153 10.204 1.00 93.62 117 ASN A N 1
ATOM 921 C CA . ASN A 1 117 ? 12.195 -9.648 11.488 1.00 93.62 117 ASN A CA 1
ATOM 922 C C . ASN A 1 117 ? 12.447 -8.662 12.644 1.00 93.62 117 ASN A C 1
ATOM 924 O O . ASN A 1 117 ? 11.673 -8.638 13.603 1.00 93.62 117 ASN A O 1
ATOM 928 N N . ALA A 1 118 ? 13.491 -7.833 12.554 1.00 96.31 118 ALA A 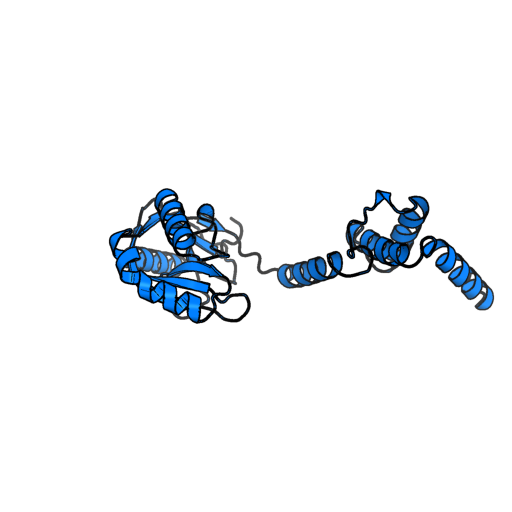N 1
ATOM 929 C CA . ALA A 1 118 ? 13.796 -6.828 13.564 1.00 96.31 118 ALA A CA 1
ATOM 930 C C . ALA A 1 118 ? 12.799 -5.659 13.508 1.00 96.31 118 ALA A C 1
ATOM 932 O O . ALA A 1 118 ? 12.403 -5.150 14.555 1.00 96.31 118 ALA A O 1
ATOM 933 N N . ASP A 1 119 ? 12.329 -5.276 12.320 1.00 96.81 119 ASP A N 1
ATOM 934 C CA . ASP A 1 119 ? 11.254 -4.305 12.123 1.00 96.81 119 ASP A CA 1
ATOM 935 C C . ASP A 1 119 ? 9.982 -4.753 12.837 1.00 96.81 119 ASP A C 1
ATOM 937 O O . ASP A 1 119 ? 9.392 -3.977 13.588 1.00 96.81 119 ASP A O 1
ATOM 941 N N . ILE A 1 120 ? 9.576 -6.013 12.647 1.00 97.38 120 ILE A N 1
ATOM 942 C CA . ILE A 1 120 ? 8.373 -6.556 13.291 1.00 97.38 120 ILE A CA 1
ATOM 943 C C . ILE A 1 120 ? 8.528 -6.566 14.813 1.00 97.38 120 ILE A C 1
ATOM 945 O O . ILE A 1 120 ? 7.635 -6.085 15.510 1.00 97.38 120 ILE A O 1
ATOM 949 N N . ALA A 1 121 ? 9.668 -7.034 15.330 1.00 97.69 121 ALA A N 1
ATOM 950 C CA . ALA A 1 121 ? 9.930 -7.048 16.768 1.00 97.69 121 ALA A CA 1
ATOM 951 C C . ALA A 1 121 ? 9.924 -5.631 17.376 1.00 97.69 121 ALA A C 1
ATOM 953 O O . ALA A 1 121 ? 9.328 -5.405 18.433 1.00 97.69 121 ALA A O 1
ATOM 954 N N . ARG A 1 122 ? 10.526 -4.647 16.688 1.00 97.69 122 ARG A N 1
ATOM 955 C CA . ARG A 1 122 ? 10.486 -3.234 17.102 1.00 97.69 122 ARG A CA 1
ATOM 956 C C . ARG A 1 122 ? 9.069 -2.664 17.062 1.00 97.69 122 ARG A C 1
ATOM 958 O O . ARG A 1 122 ? 8.679 -1.949 17.976 1.00 97.69 122 ARG A O 1
ATOM 965 N N . LEU A 1 123 ? 8.277 -2.968 16.035 1.00 98.00 123 LEU A N 1
ATOM 966 C CA . LEU A 1 123 ? 6.886 -2.507 15.973 1.00 98.00 123 LEU A CA 1
ATOM 967 C C . LEU A 1 123 ? 6.054 -3.101 17.113 1.00 98.00 123 LEU A C 1
ATOM 969 O O . LEU A 1 123 ? 5.301 -2.378 17.762 1.00 98.00 123 LEU A O 1
ATOM 973 N N . GLN A 1 124 ? 6.229 -4.393 17.395 1.00 98.31 124 GLN A N 1
ATOM 974 C CA . GLN A 1 124 ? 5.551 -5.077 18.497 1.00 98.31 124 GLN A CA 1
ATOM 975 C C . GLN A 1 124 ? 5.907 -4.467 19.859 1.00 98.31 124 GLN A C 1
ATOM 977 O O . GLN A 1 124 ? 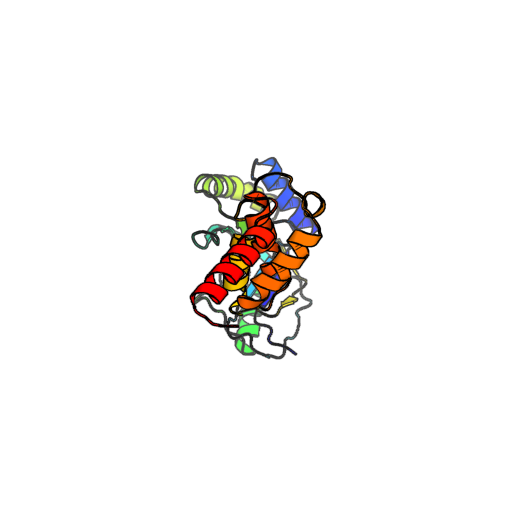5.010 -4.265 20.677 1.00 98.31 124 GLN A O 1
ATOM 982 N N . SER A 1 125 ? 7.168 -4.079 20.089 1.00 98.19 125 SER A N 1
ATOM 983 C CA . SER A 1 125 ? 7.556 -3.393 21.333 1.00 98.19 125 SER A CA 1
ATOM 984 C C . SER A 1 125 ? 6.947 -1.987 21.467 1.00 98.19 125 SER A C 1
ATOM 986 O O . SER A 1 125 ? 6.761 -1.490 22.580 1.00 98.19 125 SER A O 1
ATOM 988 N N . LEU A 1 126 ? 6.560 -1.360 20.351 1.00 98.19 126 LEU A N 1
ATOM 989 C CA . LEU A 1 126 ? 5.861 -0.072 20.318 1.00 98.19 126 LEU A CA 1
ATOM 990 C C . LEU A 1 126 ? 4.330 -0.196 20.375 1.00 98.19 126 LEU A C 1
ATOM 992 O O . LEU A 1 126 ? 3.661 0.835 20.466 1.00 98.19 126 LEU A O 1
ATOM 996 N N . ALA A 1 127 ? 3.757 -1.406 20.379 1.00 97.69 127 ALA A N 1
ATOM 997 C CA . ALA A 1 127 ? 2.307 -1.617 20.313 1.00 97.69 127 ALA A CA 1
ATOM 998 C C . ALA A 1 127 ? 1.531 -0.849 21.397 1.00 97.69 127 ALA A C 1
ATOM 1000 O O . ALA A 1 127 ? 0.514 -0.222 21.104 1.00 97.69 127 ALA A O 1
ATOM 1001 N N . GLY A 1 128 ? 2.038 -0.826 22.636 1.00 98.00 128 GLY A N 1
ATOM 1002 C CA . GLY A 1 128 ? 1.421 -0.071 23.733 1.00 98.00 128 GLY A CA 1
ATOM 1003 C C . GLY A 1 128 ? 1.420 1.445 23.499 1.00 98.00 128 GLY A C 1
ATOM 1004 O O . GLY A 1 128 ? 0.420 2.111 23.761 1.00 98.00 128 GLY A O 1
ATOM 1005 N N . LYS A 1 129 ? 2.507 1.994 22.937 1.00 98.19 129 LYS A N 1
ATOM 1006 C CA . LYS A 1 129 ? 2.595 3.420 22.577 1.00 98.19 129 LYS A CA 1
ATOM 1007 C C . LYS A 1 129 ? 1.669 3.754 21.412 1.00 98.19 129 LYS A C 1
ATOM 1009 O O . LYS A 1 129 ? 0.976 4.763 21.475 1.00 98.19 129 LYS A O 1
ATOM 1014 N N . ILE A 1 130 ? 1.616 2.893 20.393 1.00 98.06 130 ILE A N 1
ATOM 1015 C CA . ILE A 1 130 ? 0.696 3.046 19.257 1.00 98.06 130 ILE A CA 1
ATOM 1016 C C . ILE A 1 130 ? -0.747 3.045 19.764 1.00 98.06 130 ILE A C 1
ATOM 1018 O O . ILE A 1 130 ? -1.497 3.955 19.439 1.00 98.06 130 ILE A O 1
ATOM 1022 N N . LYS A 1 131 ? -1.123 2.096 20.627 1.00 97.56 131 LYS A N 1
ATOM 1023 C CA . LYS A 1 131 ? -2.471 2.037 21.211 1.00 97.56 131 LYS A CA 1
ATOM 1024 C C . LYS A 1 131 ? -2.815 3.272 22.054 1.00 97.56 131 LYS A C 1
ATOM 1026 O O . LYS A 1 1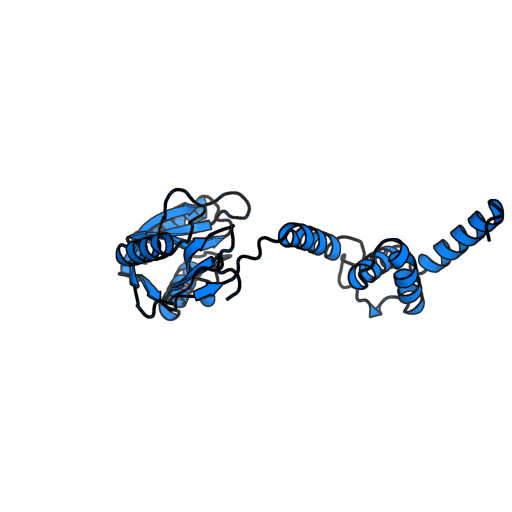31 ? -3.957 3.711 22.048 1.00 97.56 131 LYS A O 1
ATOM 1031 N N . SER A 1 132 ? -1.837 3.840 22.761 1.00 97.50 132 SER A N 1
ATOM 1032 C CA . SER A 1 132 ? -2.022 5.070 23.543 1.00 97.50 132 SER A CA 1
ATOM 1033 C C . SER A 1 132 ? -2.221 6.306 22.654 1.00 97.50 132 SER A C 1
ATOM 1035 O O . SER A 1 132 ? -3.125 7.103 22.890 1.00 97.50 132 SER A O 1
ATOM 1037 N N . LEU A 1 133 ? -1.415 6.445 21.595 1.00 97.62 133 LEU A N 1
ATOM 1038 C CA . LEU A 1 133 ? -1.515 7.556 20.638 1.00 97.62 133 LEU A CA 1
ATOM 1039 C C . LEU A 1 133 ? -2.749 7.452 19.735 1.00 97.62 133 LEU A C 1
ATOM 1041 O O . LEU A 1 133 ? -3.317 8.468 19.338 1.00 97.62 133 LEU A O 1
ATOM 1045 N N . PHE A 1 134 ? -3.165 6.225 19.426 1.00 97.88 134 PHE A N 1
ATOM 1046 C CA . PHE A 1 134 ? -4.302 5.912 18.571 1.00 97.88 134 PHE A CA 1
ATOM 1047 C C . PHE A 1 134 ? -5.264 4.975 19.315 1.00 97.88 134 PHE A C 1
ATOM 1049 O O . PHE A 1 134 ? -5.291 3.776 19.028 1.00 97.88 134 PHE A O 1
ATOM 1056 N N . PRO A 1 135 ? -6.077 5.504 20.254 1.00 95.69 135 PRO A N 1
ATOM 1057 C CA . PRO A 1 135 ? -7.077 4.704 20.960 1.00 95.69 135 PRO A CA 1
ATOM 1058 C C . PRO A 1 135 ? -8.072 4.033 20.011 1.00 95.69 135 PRO A C 1
ATOM 1060 O O . PRO A 1 135 ? -8.547 2.947 20.311 1.00 95.69 135 PRO A O 1
ATOM 1063 N N . ALA A 1 136 ? -8.346 4.675 18.868 1.00 97.50 136 ALA A N 1
ATOM 1064 C CA . ALA A 1 136 ? -9.056 4.107 17.731 1.00 97.50 136 ALA A CA 1
ATOM 1065 C C . ALA A 1 136 ? -8.525 4.710 16.419 1.00 97.50 136 ALA A C 1
ATOM 1067 O O . ALA A 1 136 ? -8.277 5.919 16.324 1.00 97.50 136 ALA A O 1
ATOM 1068 N N . PHE A 1 137 ? -8.406 3.882 15.387 1.00 98.50 137 PHE A N 1
ATOM 1069 C CA . PHE A 1 137 ? -8.163 4.305 14.011 1.00 98.50 137 PHE A CA 1
ATOM 1070 C C . PHE A 1 137 ? -9.491 4.600 13.318 1.00 98.50 137 PHE A C 1
ATOM 1072 O O . PHE A 1 137 ? -10.441 3.823 13.420 1.00 98.50 137 PHE A O 1
ATOM 1079 N N . ILE A 1 138 ? -9.552 5.727 12.612 1.00 98.44 138 ILE A N 1
ATOM 1080 C CA . ILE A 1 138 ? -10.743 6.191 11.906 1.00 98.44 138 ILE A CA 1
ATOM 1081 C C . ILE A 1 138 ? -10.556 5.970 10.411 1.00 98.44 138 ILE A C 1
ATOM 1083 O O . ILE A 1 138 ? -9.699 6.595 9.786 1.00 98.44 138 ILE A O 1
ATOM 1087 N N . PHE A 1 139 ? -11.392 5.113 9.839 1.00 98.38 139 PHE A N 1
ATOM 1088 C CA . PHE A 1 139 ? -11.422 4.815 8.414 1.00 98.38 139 PHE A CA 1
ATOM 1089 C C . PHE A 1 139 ? -12.659 5.429 7.767 1.00 98.38 139 PHE A C 1
ATOM 1091 O O . PHE A 1 139 ? -13.755 5.356 8.316 1.00 98.38 139 PHE A O 1
ATOM 1098 N N . SER A 1 140 ? -12.498 6.047 6.604 1.00 96.38 140 SER A N 1
ATOM 1099 C CA . SER A 1 140 ? -13.594 6.669 5.857 1.00 96.38 140 SER A CA 1
ATOM 1100 C C . SER A 1 140 ? -13.225 6.784 4.377 1.00 96.38 140 SER A C 1
ATOM 1102 O O . SER A 1 140 ? -12.250 6.180 3.928 1.00 96.38 140 SER A O 1
ATOM 1104 N N . ASN A 1 141 ? -13.998 7.557 3.608 1.00 95.12 141 ASN A N 1
ATOM 1105 C CA . ASN A 1 141 ? -13.736 7.816 2.193 1.00 95.12 141 ASN A CA 1
ATOM 1106 C C . ASN A 1 141 ? -13.587 6.519 1.386 1.00 95.12 141 ASN A C 1
ATOM 1108 O O . ASN A 1 141 ? -12.575 6.322 0.716 1.00 95.12 141 ASN A O 1
ATOM 1112 N N . GLU A 1 142 ? -14.595 5.645 1.462 1.00 97.25 142 GLU A N 1
ATOM 1113 C CA . GLU A 1 142 ? -14.611 4.393 0.703 1.00 97.25 142 GLU A CA 1
ATOM 1114 C C . GLU A 1 142 ? -14.441 4.671 -0.792 1.00 97.25 142 GLU A C 1
ATOM 1116 O O . GLU A 1 142 ? -15.020 5.614 -1.345 1.00 97.25 142 GLU A O 1
ATOM 1121 N N . TYR A 1 143 ? -13.618 3.885 -1.462 1.00 93.44 143 TYR A N 1
ATOM 1122 C CA . TYR A 1 143 ? -13.377 4.029 -2.887 1.00 93.44 143 TYR A CA 1
ATOM 1123 C C . TYR A 1 143 ? -13.310 2.658 -3.538 1.00 93.44 143 TYR A C 1
ATOM 1125 O O . TYR A 1 143 ? -12.962 1.671 -2.890 1.00 93.44 143 TYR A O 1
ATOM 1133 N N . ALA A 1 144 ? -13.678 2.632 -4.814 1.00 92.94 144 ALA A N 1
ATOM 1134 C CA . ALA A 1 144 ? -13.593 1.458 -5.651 1.00 92.94 144 ALA A CA 1
ATOM 1135 C C . ALA A 1 144 ? -12.732 1.778 -6.870 1.00 92.94 144 ALA A C 1
ATOM 1137 O O . ALA A 1 144 ? -12.857 2.862 -7.445 1.00 92.94 144 ALA A O 1
ATOM 1138 N N . GLU A 1 145 ? -11.878 0.838 -7.239 1.00 88.75 145 GLU A N 1
ATOM 1139 C CA . GLU A 1 145 ? -10.980 0.910 -8.385 1.00 88.75 145 GLU A CA 1
ATOM 1140 C C . GLU A 1 145 ? -11.131 -0.366 -9.209 1.00 88.75 145 GLU A C 1
ATOM 1142 O O . GLU A 1 145 ? -11.522 -1.428 -8.705 1.00 88.75 145 GLU A O 1
ATOM 1147 N N . GLU A 1 146 ? -10.838 -0.252 -10.497 1.00 85.25 146 GLU A N 1
ATOM 1148 C CA . GLU A 1 146 ? -10.712 -1.422 -11.350 1.00 85.25 146 GLU A CA 1
ATOM 1149 C C . GLU A 1 146 ? -9.450 -2.180 -10.957 1.00 85.25 146 GLU A C 1
ATOM 1151 O O . GLU A 1 146 ? -8.398 -1.579 -10.731 1.00 85.25 146 GLU A O 1
ATOM 1156 N N . LEU A 1 147 ? -9.550 -3.505 -10.870 1.00 74.50 147 LEU A N 1
ATOM 1157 C CA . LEU A 1 147 ? -8.348 -4.319 -10.820 1.00 74.50 147 LEU A CA 1
ATOM 1158 C C . LEU A 1 147 ? -7.850 -4.499 -12.241 1.00 74.50 147 LEU A C 1
ATOM 1160 O O . LEU A 1 147 ? -8.452 -5.229 -13.032 1.00 74.50 147 LEU A O 1
ATOM 1164 N N . ASP A 1 148 ? -6.736 -3.843 -12.532 1.00 58.56 148 ASP A N 1
ATOM 1165 C CA . ASP A 1 148 ? -5.945 -4.129 -13.714 1.00 58.56 148 ASP A CA 1
ATOM 1166 C C . ASP A 1 148 ? -5.296 -5.512 -13.538 1.00 58.56 148 ASP A C 1
ATOM 1168 O O . ASP A 1 148 ? -4.211 -5.661 -12.985 1.00 58.56 148 ASP A O 1
ATOM 1172 N N . ASN A 1 149 ? -6.044 -6.560 -13.891 1.00 54.34 149 ASN A N 1
ATOM 1173 C CA . ASN A 1 149 ? -5.567 -7.946 -13.894 1.00 54.34 149 ASN A CA 1
ATOM 1174 C C . ASN A 1 149 ? -4.942 -8.323 -15.245 1.00 54.34 149 ASN A C 1
ATOM 1176 O O . ASN A 1 149 ? -4.895 -9.509 -15.581 1.00 54.34 149 ASN A O 1
ATOM 1180 N N . SER A 1 150 ? -4.543 -7.350 -16.063 1.00 47.44 150 SER A N 1
ATOM 1181 C CA . SER A 1 150 ? -4.001 -7.659 -17.375 1.00 47.44 150 SER A CA 1
ATOM 1182 C C . SER A 1 150 ? -2.564 -8.181 -17.263 1.00 47.44 150 SER A C 1
ATOM 1184 O O . SER A 1 150 ? -1.829 -7.922 -16.308 1.00 47.44 150 SER A O 1
ATOM 1186 N N . GLU A 1 151 ? -2.160 -8.952 -18.267 1.00 42.59 151 GLU A N 1
ATOM 1187 C CA . GLU A 1 151 ? -0.792 -9.417 -18.524 1.00 42.59 151 GLU A CA 1
ATOM 1188 C C . GLU A 1 151 ? 0.266 -8.286 -18.472 1.00 42.59 151 GLU A C 1
ATOM 1190 O O . GLU A 1 151 ? 1.469 -8.564 -18.417 1.00 42.59 151 GLU A O 1
ATOM 1195 N N . ASP A 1 152 ? -0.176 -7.026 -18.405 1.00 49.19 152 ASP A N 1
ATOM 1196 C CA . ASP A 1 152 ? 0.600 -5.811 -18.200 1.00 49.19 152 ASP A CA 1
ATOM 1197 C C . ASP A 1 152 ? 1.462 -5.812 -16.948 1.00 49.19 152 ASP A C 1
ATOM 1199 O O . ASP A 1 152 ? 2.482 -5.150 -16.974 1.00 49.19 152 ASP A O 1
ATOM 1203 N N . ASP A 1 153 ? 1.171 -6.522 -15.858 1.00 52.34 153 ASP A N 1
ATOM 1204 C CA . ASP A 1 153 ? 2.082 -6.462 -14.697 1.00 52.34 153 ASP A CA 1
ATOM 1205 C C . ASP A 1 153 ? 3.413 -7.180 -14.992 1.00 52.34 153 ASP A C 1
ATOM 1207 O O . ASP A 1 153 ? 4.495 -6.702 -14.636 1.00 52.34 153 ASP A O 1
ATOM 1211 N N . MET A 1 154 ? 3.354 -8.292 -15.737 1.00 42.56 154 MET A N 1
ATOM 1212 C CA . MET A 1 154 ? 4.545 -8.975 -16.241 1.00 42.56 154 MET A CA 1
ATOM 1213 C C . MET A 1 154 ? 5.144 -8.227 -17.430 1.00 42.56 154 MET A C 1
ATOM 1215 O O . MET A 1 154 ? 6.356 -8.039 -17.452 1.00 42.56 154 MET A O 1
ATOM 1219 N N . GLN A 1 155 ? 4.335 -7.769 -18.389 1.00 51.34 155 GLN A N 1
ATOM 1220 C CA . GLN A 1 155 ? 4.852 -7.011 -19.532 1.00 51.34 155 GLN A CA 1
ATOM 1221 C C . GLN A 1 155 ? 5.459 -5.672 -19.096 1.00 51.34 155 GLN A C 1
ATOM 1223 O O . GLN A 1 155 ? 6.529 -5.326 -19.575 1.00 51.34 155 GLN A O 1
ATOM 1228 N N . ASN A 1 156 ? 4.875 -4.965 -18.128 1.00 56.56 156 ASN A N 1
ATOM 1229 C CA . ASN A 1 156 ? 5.428 -3.747 -17.530 1.00 56.56 156 ASN A CA 1
ATOM 1230 C C . ASN A 1 156 ? 6.639 -4.043 -16.659 1.00 56.56 156 ASN A C 1
ATOM 1232 O O . ASN A 1 156 ? 7.563 -3.234 -16.634 1.00 56.56 156 ASN A O 1
ATOM 1236 N N . PHE A 1 157 ? 6.664 -5.161 -15.930 1.00 59.91 157 PHE A N 1
ATOM 1237 C CA . PHE A 1 157 ? 7.870 -5.580 -15.221 1.00 59.91 157 PHE A CA 1
ATOM 1238 C C . PHE A 1 157 ? 9.003 -5.863 -16.211 1.00 59.91 157 PHE A C 1
ATOM 1240 O O . PHE A 1 157 ? 10.073 -5.282 -16.068 1.00 59.91 157 PHE A O 1
ATOM 1247 N N . ILE A 1 158 ? 8.750 -6.662 -17.252 1.00 56.09 158 ILE A N 1
ATOM 1248 C CA . ILE A 1 158 ? 9.700 -6.966 -18.329 1.00 56.09 158 ILE A CA 1
ATOM 1249 C C . ILE A 1 158 ? 10.125 -5.680 -19.037 1.00 56.09 158 ILE A C 1
ATOM 1251 O O . ILE A 1 158 ? 11.317 -5.464 -19.211 1.00 56.09 158 ILE A O 1
ATOM 1255 N N . LEU A 1 159 ? 9.192 -4.790 -19.375 1.00 65.25 159 LEU A N 1
ATOM 1256 C CA . LEU A 1 159 ? 9.471 -3.520 -20.039 1.00 65.25 159 LEU A CA 1
ATOM 1257 C C . LEU A 1 159 ? 10.302 -2.596 -19.146 1.00 65.25 159 LEU A C 1
ATOM 1259 O O . LEU A 1 159 ? 11.267 -2.010 -19.619 1.00 65.25 159 LEU A O 1
ATOM 1263 N N . LYS A 1 160 ? 9.991 -2.483 -17.849 1.00 69.88 160 LYS A N 1
ATOM 1264 C CA . LYS A 1 160 ? 10.796 -1.697 -16.897 1.00 69.88 160 LYS A CA 1
ATOM 1265 C C . LYS A 1 160 ? 12.179 -2.305 -16.693 1.00 69.88 160 LYS A C 1
ATOM 1267 O O . LYS A 1 160 ? 13.157 -1.565 -16.648 1.00 69.88 160 LYS A O 1
ATOM 1272 N N . SER A 1 161 ? 12.271 -3.625 -16.564 1.00 66.19 161 SER A N 1
ATOM 1273 C CA . SER A 1 161 ? 13.545 -4.340 -16.480 1.00 66.19 161 SER A CA 1
ATOM 1274 C C . SER A 1 161 ? 14.375 -4.135 -17.743 1.00 66.19 161 SER A C 1
ATOM 1276 O O . SER A 1 161 ? 15.567 -3.884 -17.641 1.00 66.19 161 SER A O 1
ATOM 1278 N N . PHE A 1 162 ? 13.740 -4.170 -18.912 1.00 76.94 162 PHE A N 1
ATOM 1279 C CA . PHE A 1 162 ? 14.358 -3.955 -20.214 1.00 76.94 162 PHE A CA 1
ATOM 1280 C C . PHE A 1 162 ? 14.837 -2.507 -20.400 1.00 76.94 162 PHE A C 1
ATOM 1282 O O . PHE A 1 162 ? 15.994 -2.278 -20.740 1.00 76.94 162 PHE A O 1
ATOM 1289 N N . VAL A 1 163 ? 13.987 -1.516 -20.112 1.00 75.62 163 VAL A N 1
ATOM 1290 C CA . VAL A 1 163 ? 14.329 -0.087 -20.228 1.00 75.62 163 VAL A CA 1
ATOM 1291 C C . VAL A 1 163 ? 15.474 0.299 -19.287 1.00 75.62 163 VAL A C 1
ATOM 1293 O O . VAL A 1 163 ? 16.309 1.119 -19.659 1.00 75.62 163 VAL A O 1
ATOM 1296 N N . ASN A 1 164 ? 15.545 -0.301 -18.097 1.00 77.56 164 ASN A N 1
ATOM 1297 C CA . ASN A 1 164 ? 16.599 -0.019 -17.117 1.00 77.56 164 ASN A CA 1
ATOM 1298 C C . ASN A 1 164 ? 17.847 -0.908 -17.266 1.00 77.56 164 ASN A C 1
ATOM 1300 O O . ASN A 1 164 ? 18.786 -0.763 -16.487 1.00 77.56 164 ASN A O 1
ATOM 1304 N N . ALA A 1 165 ? 17.859 -1.836 -18.223 1.00 77.06 165 ALA A N 1
ATOM 1305 C CA . ALA A 1 165 ? 19.018 -2.662 -18.548 1.00 77.06 165 ALA A CA 1
ATOM 1306 C C . ALA A 1 165 ? 19.782 -2.089 -19.755 1.00 77.06 165 ALA A C 1
ATOM 1308 O O . ALA A 1 165 ? 19.318 -1.163 -20.418 1.00 77.06 165 ALA A O 1
ATOM 1309 N N . GLY A 1 166 ? 20.949 -2.659 -20.060 1.00 84.19 166 GLY A N 1
ATOM 1310 C CA . GLY A 1 166 ? 21.734 -2.310 -21.247 1.00 84.19 166 GLY A CA 1
ATOM 1311 C C . GLY A 1 166 ? 22.635 -1.081 -21.080 1.00 84.19 166 GLY A C 1
ATOM 1312 O O . GLY A 1 166 ? 22.585 -0.355 -20.087 1.00 84.19 166 GLY A O 1
ATOM 1313 N N . ARG A 1 167 ? 23.499 -0.861 -22.073 1.00 84.62 167 ARG A N 1
ATOM 1314 C CA . ARG A 1 167 ? 24.596 0.122 -22.035 1.00 84.62 167 ARG A CA 1
ATOM 1315 C C . ARG A 1 167 ? 24.147 1.573 -22.072 1.00 84.62 167 ARG A C 1
ATOM 1317 O O . ARG A 1 167 ? 24.871 2.446 -21.579 1.00 84.62 167 ARG A O 1
ATOM 1324 N N . PHE A 1 168 ? 22.972 1.847 -22.630 1.00 84.56 168 PHE A N 1
ATOM 1325 C CA . PHE A 1 168 ? 22.389 3.183 -22.591 1.00 84.56 168 PHE A CA 1
ATOM 1326 C C . PHE A 1 168 ? 21.956 3.567 -21.170 1.00 84.56 168 PHE A C 1
ATOM 1328 O O . PHE A 1 168 ? 22.112 4.721 -20.786 1.00 84.56 168 PHE A O 1
ATOM 1335 N N . ALA A 1 169 ? 21.486 2.600 -20.372 1.00 82.19 169 ALA A N 1
ATOM 1336 C CA . ALA A 1 169 ? 21.074 2.823 -18.984 1.00 82.19 169 ALA A CA 1
ATOM 1337 C C . ALA A 1 169 ? 22.262 2.929 -18.000 1.00 82.19 169 ALA A C 1
ATOM 1339 O O . ALA A 1 169 ? 22.078 3.305 -16.843 1.00 82.19 169 ALA A O 1
ATOM 1340 N N . GLU A 1 170 ? 23.486 2.610 -18.439 1.00 79.56 170 GLU A N 1
ATOM 1341 C CA . GLU A 1 170 ? 24.702 2.757 -17.635 1.00 79.56 170 GLU A CA 1
ATOM 1342 C C . GLU A 1 170 ? 25.210 4.213 -17.655 1.00 79.56 170 GLU A C 1
ATOM 1344 O O . GLU A 1 170 ? 25.800 4.672 -18.639 1.00 79.56 170 GLU A O 1
ATOM 1349 N N . GLY A 1 171 ? 25.040 4.929 -16.540 1.00 70.06 171 GLY A N 1
ATOM 1350 C CA . GLY A 1 171 ? 25.522 6.305 -16.350 1.00 70.06 171 GLY A CA 1
ATOM 1351 C C . GLY A 1 171 ? 24.545 7.385 -16.834 1.00 70.06 171 GLY A C 1
ATOM 1352 O O . GLY A 1 171 ? 23.413 7.096 -17.201 1.00 70.06 171 GLY A O 1
ATOM 1353 N N . ASP A 1 172 ? 24.980 8.647 -16.844 1.00 80.31 172 ASP A N 1
ATOM 1354 C CA . ASP A 1 172 ? 24.119 9.809 -17.137 1.00 80.31 172 ASP A CA 1
ATOM 1355 C C . ASP A 1 172 ? 23.963 10.107 -18.645 1.00 80.31 172 ASP A C 1
ATOM 1357 O O . ASP A 1 172 ? 23.875 11.271 -19.051 1.00 80.31 172 ASP A O 1
ATOM 1361 N N . LYS A 1 173 ? 23.957 9.067 -19.493 1.00 84.00 173 LYS A N 1
ATOM 1362 C CA . LYS A 1 173 ? 23.840 9.223 -20.952 1.00 84.00 173 LYS A CA 1
ATOM 1363 C C . LYS A 1 173 ? 22.456 9.745 -21.334 1.00 84.00 173 LYS A C 1
ATOM 1365 O O . LYS A 1 173 ? 21.431 9.331 -20.791 1.00 84.00 173 LYS A O 1
ATOM 1370 N N . LYS A 1 174 ? 22.417 10.635 -22.319 1.00 89.19 174 LYS A N 1
ATOM 1371 C CA . LYS A 1 174 ? 21.194 11.237 -22.857 1.00 89.19 174 LYS A CA 1
ATOM 1372 C C . LYS A 1 174 ? 21.077 10.926 -24.336 1.00 89.19 174 LYS A C 1
ATOM 1374 O O . LYS A 1 174 ? 22.066 10.761 -25.034 1.00 89.19 174 LYS A O 1
ATOM 1379 N N . ILE A 1 175 ? 19.848 10.923 -24.847 1.00 88.38 175 ILE A N 1
ATOM 1380 C CA . ILE A 1 175 ? 19.578 10.728 -26.283 1.00 88.38 175 ILE A CA 1
ATOM 1381 C C . ILE A 1 175 ? 20.339 11.764 -27.132 1.00 88.38 175 ILE A C 1
ATOM 1383 O O . ILE A 1 175 ? 20.806 11.447 -28.219 1.00 88.38 175 ILE A O 1
ATOM 1387 N N . SER A 1 176 ? 20.511 12.984 -26.611 1.00 90.00 176 SER A N 1
ATOM 1388 C CA . SER A 1 176 ? 21.272 14.067 -27.248 1.00 90.00 176 SER A CA 1
ATOM 1389 C C . SER A 1 176 ? 22.754 13.765 -27.466 1.00 90.00 176 SER A C 1
ATOM 1391 O O . SER A 1 176 ? 23.397 14.476 -28.232 1.00 90.00 176 SER A O 1
ATOM 1393 N N . ASP A 1 177 ? 23.298 12.755 -26.790 1.00 91.00 177 ASP A N 1
ATOM 1394 C CA . ASP A 1 177 ? 24.719 12.415 -26.858 1.00 91.00 177 ASP A CA 1
ATOM 1395 C C . ASP A 1 177 ? 25.039 11.556 -28.096 1.00 91.00 177 ASP A C 1
ATOM 1397 O O . ASP A 1 177 ? 26.204 11.310 -28.404 1.00 91.00 177 ASP A O 1
ATOM 1401 N N . PHE A 1 178 ? 24.009 11.111 -28.824 1.00 93.94 178 PHE A N 1
ATOM 1402 C CA . PHE A 1 178 ? 24.113 10.213 -29.969 1.00 93.94 178 PHE A CA 1
ATOM 1403 C C . PHE A 1 178 ? 23.804 10.928 -31.283 1.00 93.94 178 PHE A C 1
ATOM 1405 O O . PHE A 1 178 ? 23.034 11.888 -31.337 1.00 93.94 178 PHE A O 1
ATOM 1412 N N . ASN A 1 179 ? 24.383 10.424 -32.375 1.00 95.75 179 ASN A N 1
ATOM 1413 C CA . ASN A 1 179 ? 24.141 10.956 -33.710 1.00 95.75 179 ASN A CA 1
ATOM 1414 C C . ASN A 1 179 ? 22.662 10.747 -34.120 1.00 95.75 179 ASN A C 1
ATOM 1416 O O . ASN A 1 179 ? 22.225 9.596 -34.212 1.00 95.75 179 ASN A O 1
ATOM 1420 N N . PRO A 1 180 ? 21.901 11.816 -34.428 1.00 95.25 180 PRO A N 1
ATOM 1421 C CA . PRO A 1 180 ? 20.494 11.714 -34.821 1.00 95.25 180 PRO A CA 1
ATOM 1422 C C . PRO A 1 180 ? 20.238 10.817 -36.037 1.00 95.25 180 PRO A C 1
ATOM 1424 O O . PRO A 1 180 ? 19.227 10.117 -36.073 1.00 95.25 180 PRO A O 1
ATOM 1427 N N . GLU A 1 181 ? 21.159 10.785 -37.005 1.00 95.19 181 GLU A N 1
ATOM 1428 C CA . GLU A 1 181 ? 21.022 9.938 -38.196 1.00 95.19 181 GLU A CA 1
ATOM 1429 C C . GLU A 1 181 ? 21.166 8.451 -37.847 1.00 95.19 181 GLU A C 1
ATOM 1431 O O . GLU A 1 181 ? 20.432 7.619 -38.370 1.00 95.19 181 GLU A O 1
ATOM 1436 N N . GLN A 1 182 ? 22.049 8.112 -36.901 1.00 97.44 182 GLN A N 1
ATOM 1437 C CA . GLN A 1 182 ? 22.178 6.740 -36.397 1.00 97.44 182 GLN A CA 1
ATOM 1438 C C . GLN A 1 182 ? 20.958 6.316 -35.583 1.00 97.44 182 GLN A C 1
ATOM 1440 O O . GLN A 1 182 ? 20.511 5.182 -35.709 1.00 97.44 182 GLN A O 1
ATOM 1445 N N . ILE A 1 183 ? 20.393 7.225 -34.781 1.00 95.75 183 ILE A N 1
ATOM 1446 C CA . ILE A 1 183 ? 19.146 6.963 -34.052 1.00 95.75 183 ILE A CA 1
ATOM 1447 C C . ILE A 1 183 ? 18.013 6.678 -35.039 1.00 95.75 183 ILE A C 1
ATOM 1449 O O . ILE A 1 183 ? 17.255 5.732 -34.845 1.00 95.75 183 ILE A O 1
ATOM 1453 N N . LYS A 1 184 ? 17.892 7.488 -36.096 1.00 96.50 184 LYS A N 1
ATOM 1454 C CA . LYS A 1 184 ? 16.856 7.306 -37.114 1.00 96.50 184 LYS A CA 1
ATOM 1455 C C . LYS A 1 184 ? 17.006 5.961 -37.827 1.00 96.50 184 LYS A C 1
ATOM 1457 O O . LYS A 1 184 ? 16.034 5.214 -37.873 1.00 96.50 184 LYS A O 1
ATOM 1462 N N . LEU A 1 185 ? 18.212 5.651 -38.314 1.00 95.94 185 LEU A N 1
ATOM 1463 C CA . LEU A 1 185 ? 18.515 4.362 -38.942 1.00 95.94 185 LEU A CA 1
ATOM 1464 C C . LEU A 1 185 ? 18.219 3.199 -37.994 1.00 95.94 185 LEU A C 1
ATOM 1466 O O . LEU A 1 185 ? 17.594 2.227 -38.397 1.00 95.94 185 LEU A O 1
ATOM 1470 N N . GLY A 1 186 ? 18.612 3.327 -36.727 1.00 96.12 186 GLY A N 1
ATOM 1471 C CA . GLY A 1 186 ? 18.358 2.306 -35.723 1.00 96.12 186 GLY A CA 1
ATOM 1472 C C . GLY A 1 186 ? 16.878 2.059 -35.487 1.00 96.12 186 GLY A C 1
ATOM 1473 O O . GLY A 1 186 ? 16.439 0.922 -35.541 1.00 96.12 186 GLY A O 1
ATOM 1474 N N . ILE A 1 187 ? 16.077 3.111 -35.312 1.00 95.06 187 ILE A N 1
ATOM 1475 C CA . ILE A 1 187 ? 14.622 2.959 -35.162 1.00 95.06 187 ILE A CA 1
ATOM 1476 C C . ILE A 1 187 ? 14.007 2.265 -36.385 1.00 95.06 187 ILE A C 1
ATOM 1478 O O . ILE A 1 187 ? 13.135 1.419 -36.214 1.00 95.06 187 ILE A O 1
ATOM 1482 N N . GLU A 1 188 ? 14.431 2.631 -37.598 1.00 96.25 188 GLU A N 1
ATOM 1483 C CA . GLU A 1 188 ? 13.927 2.024 -38.837 1.00 96.25 188 GLU A CA 1
ATOM 1484 C C . GLU A 1 188 ? 14.268 0.530 -38.926 1.00 96.25 188 GLU A C 1
ATOM 1486 O O . GLU A 1 188 ? 13.382 -0.256 -39.254 1.00 96.25 188 GLU A O 1
ATOM 1491 N N . VAL A 1 189 ? 15.497 0.139 -38.571 1.00 96.44 189 VAL A N 1
ATOM 1492 C CA . VAL A 1 189 ? 15.928 -1.270 -38.546 1.00 96.44 189 VAL A CA 1
ATOM 1493 C C . VAL A 1 189 ? 15.201 -2.059 -37.456 1.00 96.44 189 VAL A C 1
ATOM 1495 O O . VAL A 1 189 ? 14.641 -3.115 -37.727 1.00 96.44 189 VAL A O 1
ATOM 1498 N N . GLU A 1 190 ? 15.123 -1.544 -36.227 1.00 96.06 190 GLU A N 1
ATOM 1499 C CA . GLU A 1 190 ? 14.485 -2.278 -35.124 1.00 96.06 190 GLU A CA 1
ATOM 1500 C C . GLU A 1 190 ? 12.968 -2.441 -35.308 1.00 96.06 190 GLU A C 1
ATOM 1502 O O . GLU A 1 190 ? 12.362 -3.330 -34.703 1.00 96.06 190 GLU A O 1
ATOM 1507 N N . TYR A 1 191 ? 12.333 -1.638 -36.172 1.00 94.12 191 TYR A N 1
ATOM 1508 C CA . TYR A 1 191 ? 10.937 -1.866 -36.549 1.00 94.12 191 TYR A CA 1
ATOM 1509 C C . TYR A 1 191 ? 10.707 -3.193 -37.293 1.00 94.12 191 TYR A C 1
ATOM 1511 O O . TYR A 1 191 ? 9.572 -3.667 -37.343 1.00 94.12 191 TYR A O 1
ATOM 1519 N N . GLU A 1 192 ? 11.756 -3.849 -37.800 1.00 90.75 192 GLU A N 1
ATOM 1520 C CA . GLU A 1 192 ? 11.670 -5.226 -38.310 1.00 90.75 192 GLU A CA 1
ATOM 1521 C C . GLU A 1 192 ? 11.366 -6.250 -37.199 1.00 90.75 192 GLU A C 1
ATOM 1523 O O . GLU A 1 192 ? 10.912 -7.366 -37.471 1.00 90.75 192 GLU A O 1
ATOM 1528 N N . HIS A 1 193 ? 11.594 -5.880 -35.936 1.00 87.50 193 HIS A N 1
ATOM 1529 C CA . HIS A 1 193 ? 11.488 -6.767 -34.775 1.00 87.50 193 HIS A CA 1
ATOM 1530 C C . HIS A 1 193 ? 10.475 -6.297 -33.726 1.00 87.50 193 HIS A C 1
ATOM 1532 O O . HIS A 1 193 ? 10.064 -7.075 -32.862 1.00 87.50 193 HIS A O 1
ATOM 1538 N N . THR A 1 194 ? 10.033 -5.041 -33.783 1.00 85.94 194 THR A N 1
ATOM 1539 C CA . THR A 1 194 ? 9.019 -4.497 -32.875 1.00 85.94 194 THR A CA 1
ATOM 1540 C C . THR A 1 194 ? 8.155 -3.456 -33.570 1.00 85.94 194 THR A C 1
ATOM 1542 O O . THR A 1 194 ? 8.616 -2.758 -34.450 1.00 85.94 194 THR A O 1
ATOM 1545 N N . ASN A 1 195 ? 6.906 -3.275 -33.137 1.00 89.62 195 ASN A N 1
ATOM 1546 C CA . ASN A 1 195 ? 6.060 -2.163 -33.602 1.00 89.62 195 ASN A CA 1
ATOM 1547 C C . ASN A 1 195 ? 6.077 -0.961 -32.637 1.00 89.62 195 ASN A C 1
ATOM 1549 O O . ASN A 1 195 ? 5.391 0.038 -32.856 1.00 89.62 195 ASN A O 1
ATOM 1553 N N . SER A 1 196 ? 6.829 -1.048 -31.534 1.00 86.12 196 SER A N 1
ATOM 1554 C CA . SER A 1 196 ? 6.882 -0.003 -30.512 1.00 86.12 196 SER A CA 1
ATOM 1555 C C . SER A 1 196 ? 8.073 0.919 -30.732 1.00 86.12 196 SER A C 1
ATOM 1557 O O . SER A 1 196 ? 9.223 0.522 -30.543 1.00 86.12 196 SER A O 1
ATOM 1559 N N . LYS A 1 197 ? 7.794 2.195 -31.024 1.00 87.44 197 LYS A N 1
ATOM 1560 C CA . LYS A 1 197 ? 8.822 3.237 -31.180 1.00 87.44 197 LYS A CA 1
ATOM 1561 C C . LYS A 1 197 ? 9.751 3.347 -29.968 1.00 87.44 197 LYS A C 1
ATOM 1563 O O . LYS A 1 197 ? 10.932 3.635 -30.123 1.00 87.44 197 LYS A O 1
ATOM 1568 N N . VAL A 1 198 ? 9.217 3.145 -28.762 1.00 85.50 198 VAL A N 1
ATOM 1569 C CA . VAL A 1 198 ? 9.987 3.254 -27.512 1.00 85.50 198 VAL A CA 1
ATOM 1570 C C . VAL A 1 198 ? 10.961 2.087 -27.369 1.00 85.50 198 VAL A C 1
ATOM 1572 O O . VAL A 1 198 ? 12.107 2.300 -26.985 1.00 85.50 198 VAL A O 1
ATOM 1575 N N . ILE A 1 199 ? 10.525 0.871 -27.713 1.00 87.38 199 ILE A N 1
ATOM 1576 C CA . ILE A 1 199 ? 11.386 -0.318 -27.682 1.00 87.38 199 ILE A CA 1
ATOM 1577 C C . ILE A 1 199 ? 12.457 -0.207 -28.772 1.00 87.38 199 ILE A C 1
ATOM 1579 O O . ILE A 1 199 ? 13.634 -0.349 -28.456 1.00 87.38 199 ILE A O 1
ATOM 1583 N N . ALA A 1 200 ? 12.070 0.152 -30.001 1.00 91.94 200 ALA A N 1
ATOM 1584 C CA . ALA A 1 200 ? 12.995 0.361 -31.118 1.00 91.94 200 ALA A CA 1
ATOM 1585 C C . ALA A 1 200 ? 14.084 1.393 -30.776 1.00 91.94 200 ALA A C 1
ATOM 1587 O O . ALA A 1 200 ? 15.274 1.128 -30.919 1.00 91.94 200 ALA A O 1
ATOM 1588 N N . LEU A 1 201 ? 13.687 2.549 -30.228 1.00 92.44 201 LEU A N 1
ATOM 1589 C CA . LEU A 1 201 ? 14.630 3.578 -29.785 1.00 92.44 201 LEU A CA 1
ATOM 1590 C C . LEU A 1 201 ? 15.570 3.068 -28.683 1.00 92.44 201 LEU A C 1
ATOM 1592 O O . LEU A 1 201 ? 16.758 3.376 -28.715 1.00 92.44 201 LEU A O 1
ATOM 1596 N N . LYS A 1 202 ? 15.066 2.309 -27.703 1.00 92.44 202 LYS A N 1
ATOM 1597 C CA . LYS A 1 202 ? 15.898 1.799 -26.603 1.00 92.44 202 LYS A CA 1
ATOM 1598 C C . LYS A 1 202 ? 16.966 0.821 -27.094 1.00 92.44 202 LYS A C 1
ATOM 1600 O O . LYS A 1 202 ? 18.116 0.962 -26.685 1.00 92.44 202 LYS A O 1
ATOM 1605 N N . ILE A 1 203 ? 16.593 -0.123 -27.960 1.00 93.06 203 ILE A N 1
ATOM 1606 C CA . ILE A 1 203 ? 17.532 -1.084 -28.560 1.00 93.06 203 ILE A CA 1
ATOM 1607 C C . ILE A 1 203 ? 18.601 -0.325 -29.350 1.00 93.06 203 ILE A C 1
ATOM 1609 O O . ILE A 1 203 ? 19.796 -0.528 -29.130 1.00 93.06 203 ILE A O 1
ATOM 1613 N N . ALA A 1 204 ? 18.177 0.642 -30.169 1.00 95.44 204 ALA A N 1
ATOM 1614 C CA . ALA A 1 204 ? 19.099 1.463 -30.938 1.00 95.44 204 ALA A CA 1
ATOM 1615 C C . ALA A 1 204 ? 20.104 2.220 -30.071 1.00 95.44 204 ALA A C 1
ATOM 1617 O O . ALA A 1 204 ? 21.298 2.233 -30.368 1.00 95.44 204 ALA A O 1
ATOM 1618 N N . LEU A 1 205 ? 19.654 2.812 -28.968 1.00 94.25 205 LEU A N 1
ATOM 1619 C CA . LEU A 1 205 ? 20.543 3.521 -28.053 1.00 94.25 205 LEU A CA 1
ATOM 1620 C C . LEU A 1 205 ? 21.520 2.587 -27.326 1.00 94.25 205 LEU A C 1
ATOM 1622 O O . LEU A 1 205 ? 22.649 3.001 -27.072 1.00 94.25 205 LEU A O 1
ATOM 1626 N N . ASP A 1 206 ? 21.131 1.347 -27.008 1.00 93.56 206 ASP A N 1
ATOM 1627 C CA . ASP A 1 206 ? 22.056 0.372 -26.414 1.00 93.56 206 ASP A CA 1
ATOM 1628 C C . ASP A 1 206 ? 23.188 0.012 -27.374 1.00 93.56 206 ASP A C 1
ATOM 1630 O O . ASP A 1 206 ? 24.354 0.058 -26.978 1.00 93.56 206 ASP A O 1
ATOM 1634 N N . HIS A 1 207 ? 22.869 -0.268 -28.638 1.00 95.38 207 HIS A N 1
ATOM 1635 C CA . HIS A 1 207 ? 23.885 -0.546 -29.651 1.00 95.38 207 HIS A CA 1
ATOM 1636 C C . HIS A 1 207 ? 24.792 0.658 -29.904 1.00 95.38 207 HIS A C 1
ATOM 1638 O O . HIS A 1 207 ? 26.013 0.509 -29.966 1.00 95.38 207 HIS A O 1
ATOM 1644 N N . LEU A 1 208 ? 24.227 1.867 -29.978 1.00 95.94 208 LEU A N 1
ATOM 1645 C CA . LEU A 1 208 ? 25.012 3.087 -30.180 1.00 95.94 208 LEU A CA 1
ATOM 1646 C C . LEU A 1 208 ? 25.871 3.461 -28.968 1.00 95.94 208 LEU A C 1
ATOM 1648 O O . LEU A 1 208 ? 26.910 4.103 -29.131 1.00 95.94 208 LEU A O 1
ATOM 1652 N N . ALA A 1 209 ? 25.471 3.048 -27.762 1.00 93.62 209 ALA A N 1
ATOM 1653 C CA . ALA A 1 209 ? 26.286 3.193 -26.558 1.00 93.62 209 ALA A CA 1
ATOM 1654 C C . ALA A 1 209 ? 27.511 2.264 -26.559 1.00 93.62 209 ALA A C 1
ATOM 1656 O O . ALA A 1 209 ? 28.484 2.564 -25.866 1.00 93.62 209 ALA A O 1
ATOM 1657 N N . GLU A 1 210 ? 27.483 1.174 -27.331 1.00 92.31 210 GLU A N 1
ATOM 1658 C CA . GLU A 1 210 ? 28.634 0.290 -27.550 1.00 92.31 210 GLU A CA 1
ATOM 1659 C C . GLU A 1 210 ? 29.478 0.732 -28.748 1.00 92.31 210 GLU A C 1
ATOM 1661 O O . GLU A 1 210 ? 30.706 0.800 -28.656 1.00 92.31 210 GLU A O 1
ATOM 1666 N N . ILE A 1 211 ? 28.825 1.029 -29.875 1.00 95.19 211 ILE A N 1
ATOM 1667 C CA . ILE A 1 211 ? 29.464 1.345 -31.154 1.00 95.19 211 ILE A CA 1
ATOM 1668 C C . ILE A 1 211 ? 28.740 2.549 -31.786 1.00 95.19 211 ILE A C 1
ATOM 1670 O O . ILE A 1 211 ? 27.634 2.391 -32.302 1.00 95.19 211 ILE A O 1
ATOM 1674 N N . PRO A 1 212 ? 29.351 3.751 -31.817 1.00 95.94 212 PRO A N 1
ATOM 1675 C CA . PRO A 1 212 ? 28.668 4.977 -32.251 1.00 95.94 212 PRO A CA 1
ATOM 1676 C C . PRO A 1 212 ? 28.113 4.983 -33.686 1.00 95.94 212 PRO A C 1
ATOM 1678 O O . PRO A 1 212 ? 27.237 5.787 -33.988 1.00 95.94 212 PRO A O 1
ATOM 1681 N N . ASP A 1 213 ? 28.629 4.136 -34.580 1.00 96.19 213 ASP A N 1
ATOM 1682 C CA . ASP A 1 213 ? 28.226 4.006 -35.990 1.00 96.19 213 ASP A CA 1
ATOM 1683 C C . ASP A 1 213 ? 27.623 2.624 -36.318 1.00 96.19 213 ASP A C 1
ATOM 1685 O O . ASP A 1 213 ? 27.661 2.178 -37.471 1.00 96.19 213 ASP A O 1
ATOM 1689 N N . TYR A 1 214 ? 27.082 1.939 -35.301 1.00 97.69 214 TYR A N 1
ATOM 1690 C CA . TYR A 1 214 ? 26.578 0.564 -35.381 1.00 97.69 214 TYR A CA 1
ATOM 1691 C C . TYR A 1 214 ? 25.679 0.312 -36.598 1.00 97.69 214 TYR A C 1
ATOM 1693 O O . TYR A 1 214 ? 25.951 -0.592 -37.389 1.00 97.69 214 TYR A O 1
ATOM 1701 N N . TYR A 1 215 ? 24.649 1.138 -36.802 1.00 97.56 215 TYR A N 1
ATOM 1702 C CA . TYR A 1 215 ? 23.646 0.891 -37.840 1.00 97.56 215 TYR A CA 1
ATOM 1703 C C . TYR A 1 215 ? 24.171 1.127 -39.255 1.00 97.56 215 TYR A C 1
ATOM 1705 O O . TYR A 1 215 ? 23.753 0.449 -40.191 1.00 97.56 215 TYR A O 1
ATOM 1713 N N . THR A 1 216 ? 25.158 2.008 -39.434 1.00 96.69 216 THR A N 1
ATOM 1714 C CA . THR A 1 216 ? 25.854 2.114 -40.727 1.00 96.69 216 THR A CA 1
ATOM 1715 C C . THR A 1 216 ? 26.686 0.870 -41.026 1.00 96.69 216 THR A C 1
ATOM 1717 O O . THR A 1 216 ? 26.734 0.429 -42.177 1.00 96.69 216 THR A O 1
ATOM 1720 N N . ARG A 1 217 ? 27.327 0.278 -40.011 1.00 96.56 217 ARG A N 1
ATOM 1721 C CA . ARG A 1 217 ? 28.074 -0.979 -40.181 1.00 96.56 217 ARG A CA 1
ATOM 1722 C C . ARG A 1 217 ? 27.137 -2.138 -40.497 1.00 96.56 217 ARG A C 1
ATOM 1724 O O . ARG A 1 217 ? 27.429 -2.885 -41.428 1.00 96.56 217 ARG A O 1
ATOM 1731 N N . LEU A 1 218 ? 26.018 -2.236 -39.779 1.00 96.44 218 LEU A N 1
ATOM 1732 C CA . LEU A 1 218 ? 24.995 -3.254 -40.007 1.00 96.44 218 LEU A CA 1
ATOM 1733 C C . LEU A 1 218 ? 24.453 -3.181 -41.439 1.00 96.44 218 LEU A C 1
ATOM 1735 O O . LEU A 1 218 ? 24.542 -4.162 -42.171 1.00 96.44 218 LEU A O 1
ATOM 1739 N N . ALA A 1 219 ? 24.025 -1.996 -41.885 1.00 94.19 219 ALA A N 1
ATOM 1740 C CA . ALA A 1 219 ? 23.517 -1.798 -43.243 1.00 94.19 219 ALA A CA 1
ATOM 1741 C C . ALA A 1 219 ? 24.534 -2.212 -44.323 1.00 94.19 219 ALA A C 1
ATOM 1743 O O . ALA A 1 219 ? 24.174 -2.808 -45.341 1.00 94.19 219 ALA A O 1
ATOM 1744 N N . LYS A 1 220 ? 25.828 -1.931 -44.104 1.00 95.19 220 LYS A N 1
ATOM 1745 C CA . LYS A 1 220 ? 26.892 -2.380 -45.010 1.00 95.19 220 LYS A CA 1
ATOM 1746 C C . LYS A 1 220 ? 27.022 -3.907 -45.013 1.00 95.19 220 LYS A C 1
ATOM 1748 O O . LYS A 1 220 ? 27.072 -4.495 -46.090 1.00 95.19 220 LYS A O 1
ATOM 1753 N N . MET A 1 221 ? 27.065 -4.530 -43.835 1.00 95.06 221 MET A N 1
ATOM 1754 C CA . MET A 1 221 ? 27.182 -5.986 -43.695 1.00 95.06 221 MET A CA 1
ATOM 1755 C C . MET A 1 221 ? 26.011 -6.720 -44.355 1.00 95.06 221 MET A C 1
ATOM 1757 O O . MET A 1 221 ? 26.228 -7.685 -45.084 1.00 95.06 221 MET A O 1
ATOM 1761 N N . GLU A 1 222 ? 24.784 -6.241 -44.163 1.00 92.81 222 GLU A N 1
ATOM 1762 C CA . GLU A 1 222 ? 23.597 -6.823 -44.794 1.00 92.81 222 GLU A CA 1
ATOM 1763 C C . GLU A 1 222 ? 23.597 -6.651 -46.313 1.00 92.81 222 GLU A C 1
ATOM 1765 O O . GLU A 1 222 ? 23.245 -7.580 -47.037 1.00 92.81 222 GLU A O 1
ATOM 1770 N N . SER A 1 223 ? 24.011 -5.482 -46.810 1.00 92.69 223 SER A N 1
ATOM 1771 C CA . SER A 1 223 ? 24.148 -5.229 -48.249 1.00 92.69 223 SER A CA 1
ATOM 1772 C C . SER A 1 223 ? 25.175 -6.162 -48.895 1.00 92.69 223 SER A C 1
ATOM 1774 O O . SER A 1 223 ? 24.923 -6.738 -49.958 1.00 92.69 223 SER A O 1
ATOM 1776 N N . ASP A 1 224 ? 26.315 -6.365 -48.230 1.00 94.44 224 ASP A N 1
ATOM 1777 C CA . ASP A 1 224 ? 27.349 -7.290 -48.686 1.00 94.44 224 ASP A CA 1
ATOM 1778 C C . ASP A 1 224 ? 26.828 -8.741 -48.695 1.00 94.44 224 ASP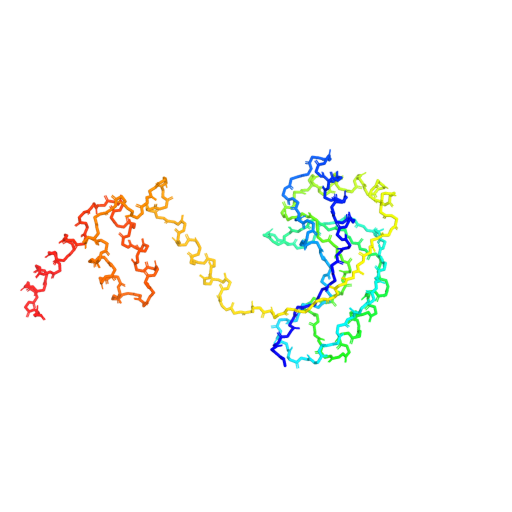 A C 1
ATOM 1780 O O . ASP A 1 224 ? 26.971 -9.426 -49.711 1.00 94.44 224 ASP A O 1
ATOM 1784 N N . ALA A 1 225 ? 26.119 -9.172 -47.646 1.00 92.81 225 ALA A N 1
ATOM 1785 C CA . ALA A 1 225 ? 25.519 -10.507 -47.571 1.00 92.81 225 ALA A CA 1
ATOM 1786 C C . ALA A 1 225 ? 24.425 -10.737 -48.633 1.00 92.81 225 ALA A C 1
ATOM 1788 O O . ALA A 1 225 ? 24.394 -11.778 -49.290 1.00 92.81 225 ALA A O 1
ATOM 1789 N N . LYS A 1 226 ? 23.545 -9.753 -48.862 1.00 91.50 226 LYS A N 1
ATOM 1790 C CA . LYS A 1 226 ? 22.510 -9.809 -49.911 1.00 91.50 226 LYS A CA 1
ATOM 1791 C C . LYS A 1 226 ? 23.132 -9.949 -51.302 1.00 91.50 226 LYS A C 1
ATOM 1793 O O . LYS A 1 226 ? 22.682 -10.774 -52.101 1.00 91.50 226 LYS A O 1
ATOM 1798 N N . ARG A 1 227 ? 24.221 -9.215 -51.563 1.00 91.56 227 ARG A N 1
ATOM 1799 C CA . ARG A 1 227 ? 24.988 -9.314 -52.813 1.00 91.56 227 ARG A CA 1
ATOM 1800 C C . ARG A 1 227 ? 25.598 -10.703 -53.004 1.00 91.56 227 ARG A C 1
ATOM 1802 O O . ARG A 1 227 ? 25.531 -11.226 -54.114 1.00 91.56 227 ARG A O 1
ATOM 1809 N N . GLU A 1 228 ? 26.164 -11.296 -51.955 1.00 91.88 228 GLU A N 1
ATOM 1810 C CA . GLU A 1 228 ? 26.721 -12.658 -51.997 1.00 91.88 228 GLU A CA 1
ATOM 1811 C C . GLU A 1 228 ? 25.647 -13.724 -52.250 1.00 91.88 228 GLU A C 1
ATOM 1813 O O . GLU A 1 228 ? 25.876 -14.666 -53.007 1.00 91.88 228 GLU A O 1
ATOM 1818 N N . LEU A 1 229 ? 24.455 -13.546 -51.675 1.00 90.25 229 LEU A N 1
ATOM 1819 C CA . LEU A 1 229 ? 23.321 -14.456 -51.852 1.00 90.25 229 LEU A CA 1
ATOM 1820 C C . LEU A 1 229 ? 22.545 -14.229 -53.162 1.00 90.25 229 LEU A C 1
ATOM 1822 O O . LEU A 1 229 ? 21.636 -14.997 -53.473 1.00 90.25 229 LEU A O 1
ATOM 1826 N N . GLY A 1 230 ? 22.873 -13.186 -53.932 1.00 85.50 230 GLY A N 1
ATOM 1827 C CA . GLY A 1 230 ? 22.160 -12.831 -55.164 1.00 85.50 230 GLY A CA 1
ATOM 1828 C C . GLY A 1 230 ? 20.717 -12.365 -54.937 1.00 85.50 230 GLY A C 1
ATOM 1829 O O . GLY A 1 230 ? 19.916 -12.366 -55.874 1.00 85.50 230 GLY A O 1
ATOM 1830 N N . VAL A 1 231 ? 20.378 -11.973 -53.708 1.00 76.31 231 VAL A N 1
ATOM 1831 C CA . VAL A 1 231 ? 19.054 -11.466 -53.337 1.00 76.31 231 VAL A CA 1
ATOM 1832 C C . VAL A 1 231 ? 19.111 -9.942 -53.411 1.00 76.31 231 VAL A C 1
ATOM 1834 O O . VAL A 1 231 ? 19.973 -9.327 -52.788 1.00 76.31 231 VAL A O 1
ATOM 1837 N N . LYS A 1 232 ? 18.240 -9.336 -54.224 1.00 56.53 232 LYS A N 1
ATOM 1838 C CA . LYS A 1 232 ? 18.079 -7.876 -54.277 1.00 56.53 232 LYS A CA 1
ATOM 1839 C C . LYS A 1 232 ? 17.156 -7.395 -53.170 1.00 56.53 232 LYS A C 1
ATOM 1841 O O . LYS A 1 232 ? 16.107 -8.047 -52.986 1.00 56.53 232 LYS A O 1
#

Secondary structure (DSSP, 8-state):
-----EEEEEEPHHHHHHHHHHHHHTT--SBPPGGG-EEEEEE-TT------------EEEEEEEEEEES-GGG-EEEEEEE-HHHHHHHHHHHHTT---SSSS---EEEEEES--HHHHHHHHHTHHHHHHH-SSEEEEEEEEE----STHHHHHHHHHHHHTSSTTSSSS--GGGS-HHHHHHHHHHHTTT-S-HHHHHHHHHHHHHH-TTHHHHHHHHHHHHHHHHT--

Radius of gyration: 25.99 Å; chains: 1; bounding box: 53×31×79 Å

Foldseek 3Di:
DWQFQWKKWAWDLVLLVVVLVVVVVVVDPQWDHSRRKIWTLGHALVSDPFPDDFDQDKFKWAQDAWDWDDDDQAIFTKRFTDTVVSVVVSVVVVVSPGDHPDPDDTTIITTHTPDDPVNRVSVRVCSVVSCVVPVIIIIGDMDTDGPPSDPCVVVVVVVVVLLCDALCNPPDHDPVVADPVQLVLQLVVCCVPDVDSVNSSSVSSRQCSVPRCRSVVVVVVVVVVCVVVVHD

Sequence (232 aa):
MPGQGYIALKLNLSQAKALHDFLAKNNFSNLIAPEKMHMTLIYDKRNPSVKYEKSVNAYKADLKAIKALGTGNWRAAVLELNAPEISKRHDALVSAGYKHSYDDFVPHLSIKYKPDNADIARLQSLAGKIKSLFPAFIFSNEYAEELDNSEDDMQNFILKSFVNAGRFAEGDKKISDFNPEQIKLGIEVEYEHTNSKVIALKIALDHLAEIPDYYTRLAKMESDAKRELGVK